Protein AF-A0A8S1CPQ6-F1 (afdb_monomer)

Foldseek 3Di:
DAAKFKAKAFPPPRHSQKDWPDFDFAPCCAVPWPNTWIFHPDPVVVGDITTMHMFIAGPPDDAPDSPRTDDDPRQKDQPPLQFAALAPRHRDRIWGFWPAPQRFIHRLVVVQVVLLLCLVVVNFDADPQQFTWDADLQPGPPGTDSDCCSNVSYDPVSVVSSVLSSVLVVLVVLVWDFQPDPPWRDTDNDDPPDQWDAPVVTDRFIAGSPQSHGDDDDDDDDDPPDPDPPDDRPDHGDPVSRNRRGSPVSVVVPPDQQWAAQLPPGNTDGDDGFAQFDQDPPPPDRFTAGNVPSGGDDSSCNTRPRTD

Nearest PDB structures (foldseek):
  5caw-assembly2_C  TM=9.291E-01  e=2.435E-43  Pediculus humanus corporis
  5caw-assembly1_A  TM=9.514E-01  e=2.385E-41  Pediculus humanus corporis
  4i1f-assembly1_A  TM=8.061E-01  e=5.819E-38  Homo sapiens
  8ikm-assembly1_A  TM=9.068E-01  e=5.461E-29  Homo sapiens
  6djx-assembly1_A  TM=8.737E-01  e=9.905E-29  Bactrocera dorsalis

Structure (mmCIF, N/CA/C/O backbone):
data_AF-A0A8S1CPQ6-F1
#
_entry.id   AF-A0A8S1CPQ6-F1
#
loop_
_atom_site.group_PDB
_atom_site.id
_atom_site.type_symbol
_atom_site.label_atom_id
_atom_site.label_alt_id
_atom_site.label_comp_id
_atom_site.label_asym_id
_atom_site.label_entity_id
_atom_site.label_seq_id
_atom_site.pdbx_PDB_ins_code
_atom_site.Cartn_x
_atom_site.Cartn_y
_atom_site.Cartn_z
_atom_site.occupancy
_atom_site.B_iso_or_equiv
_atom_site.auth_seq_id
_atom_site.auth_comp_id
_atom_site.auth_asym_id
_atom_site.auth_atom_id
_atom_site.pdbx_PDB_model_num
ATOM 1 N N . MET A 1 1 ? 10.766 3.834 6.855 1.00 87.62 1 MET A N 1
ATOM 2 C CA . MET A 1 1 ? 10.798 3.326 5.464 1.00 87.62 1 MET A CA 1
ATOM 3 C C . MET A 1 1 ? 12.217 3.431 4.933 1.00 87.62 1 MET A C 1
ATOM 5 O O . MET A 1 1 ? 12.8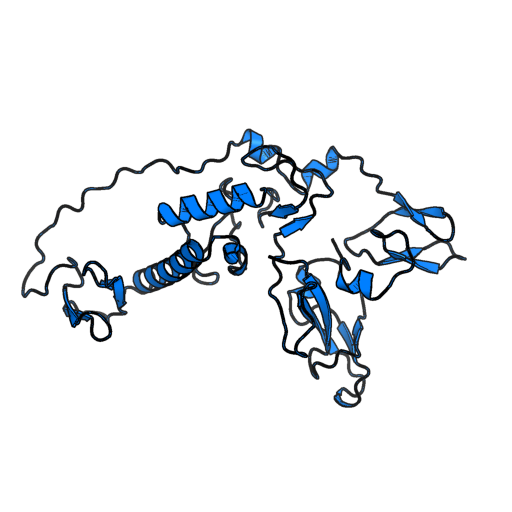13 4.486 5.110 1.00 87.62 1 MET A O 1
ATOM 9 N N . LYS A 1 2 ? 12.743 2.375 4.308 1.00 91.25 2 LYS A N 1
ATOM 10 C CA . LYS A 1 2 ? 14.074 2.332 3.677 1.00 91.25 2 LYS A CA 1
ATOM 11 C C . LYS A 1 2 ? 13.968 1.739 2.271 1.00 91.25 2 LYS A C 1
ATOM 13 O O . LYS A 1 2 ? 12.932 1.167 1.938 1.00 91.25 2 LYS A O 1
ATOM 18 N N . ALA A 1 3 ? 15.014 1.882 1.458 1.00 91.06 3 ALA A N 1
ATOM 19 C CA . ALA A 1 3 ? 15.064 1.231 0.153 1.00 91.06 3 ALA A CA 1
ATOM 20 C C . ALA A 1 3 ? 15.074 -0.297 0.322 1.00 91.06 3 ALA A C 1
ATOM 22 O O . ALA A 1 3 ? 15.738 -0.829 1.214 1.00 91.06 3 ALA A O 1
ATOM 23 N N . GLY A 1 4 ? 14.319 -0.991 -0.529 1.00 91.56 4 GLY A N 1
ATOM 24 C CA . GLY A 1 4 ? 14.229 -2.446 -0.537 1.00 91.56 4 GLY A CA 1
ATOM 25 C C . GLY A 1 4 ? 15.101 -3.063 -1.625 1.00 91.56 4 GLY A C 1
ATOM 26 O O . GLY A 1 4 ? 15.291 -2.475 -2.687 1.00 91.56 4 GLY A O 1
ATOM 27 N N . LYS A 1 5 ? 15.604 -4.270 -1.373 1.00 91.81 5 LYS A N 1
ATOM 28 C CA . LYS A 1 5 ? 16.229 -5.136 -2.369 1.00 91.81 5 LYS A CA 1
ATOM 29 C C . LYS A 1 5 ? 15.343 -6.355 -2.606 1.00 91.81 5 LYS A C 1
ATOM 31 O O . LYS A 1 5 ? 15.159 -7.158 -1.694 1.00 91.81 5 LYS A O 1
ATOM 36 N N . LEU A 1 6 ? 14.837 -6.501 -3.826 1.00 94.12 6 LEU A N 1
ATOM 37 C CA . LEU A 1 6 ? 14.096 -7.675 -4.274 1.00 94.12 6 LEU A CA 1
ATOM 38 C C . LEU A 1 6 ? 15.031 -8.886 -4.365 1.00 94.12 6 LEU A C 1
ATOM 40 O O . LEU A 1 6 ? 16.178 -8.800 -4.822 1.00 94.12 6 LEU A O 1
ATOM 44 N N . ARG A 1 7 ? 14.547 -10.026 -3.891 1.00 93.12 7 ARG A N 1
ATOM 45 C CA . ARG A 1 7 ? 15.226 -11.316 -3.920 1.00 93.12 7 ARG A CA 1
ATOM 46 C C . ARG A 1 7 ? 14.251 -12.389 -4.372 1.00 93.12 7 ARG A C 1
ATOM 48 O O . ARG A 1 7 ? 13.040 -12.228 -4.253 1.00 93.12 7 ARG A O 1
ATOM 55 N N . VAL A 1 8 ? 14.802 -13.478 -4.887 1.00 93.50 8 VAL A N 1
ATOM 56 C CA . VAL A 1 8 ? 14.050 -14.644 -5.340 1.00 93.50 8 VAL A CA 1
ATOM 57 C C . VAL A 1 8 ? 14.697 -15.902 -4.780 1.00 93.50 8 VAL A C 1
ATOM 59 O O . VAL A 1 8 ? 15.922 -15.984 -4.676 1.00 93.50 8 VAL A O 1
ATOM 62 N N . ARG A 1 9 ? 13.868 -16.866 -4.390 1.00 92.25 9 ARG A N 1
ATOM 63 C CA . ARG A 1 9 ? 14.280 -18.187 -3.915 1.00 92.25 9 ARG A CA 1
ATOM 64 C C . ARG A 1 9 ? 13.304 -19.259 -4.382 1.00 92.25 9 ARG A C 1
ATOM 66 O O . ARG A 1 9 ? 12.212 -18.957 -4.860 1.00 92.25 9 ARG A O 1
ATOM 73 N N . CYS A 1 10 ? 13.681 -20.521 -4.228 1.00 91.25 10 CYS A N 1
ATOM 74 C CA . CYS A 1 10 ? 12.808 -21.644 -4.555 1.00 91.25 10 CYS A CA 1
ATOM 75 C C . CYS A 1 10 ? 11.607 -21.662 -3.606 1.00 91.25 10 CYS A C 1
ATOM 77 O O . CYS A 1 10 ? 11.792 -21.642 -2.390 1.00 91.25 10 CYS A O 1
ATOM 79 N N . GLY A 1 11 ? 10.384 -21.762 -4.132 1.00 89.00 11 GLY A N 1
ATOM 80 C CA . GLY A 1 11 ? 9.180 -21.867 -3.307 1.00 89.00 11 GLY A CA 1
ATOM 81 C C . GLY A 1 11 ? 9.188 -23.088 -2.380 1.00 89.00 11 GLY A C 1
ATOM 82 O O . GLY A 1 11 ? 8.652 -23.011 -1.275 1.00 89.00 11 GLY A O 1
ATOM 83 N N . HIS A 1 12 ? 9.869 -24.169 -2.785 1.00 88.56 12 HIS A N 1
ATOM 84 C CA . HIS A 1 12 ? 9.942 -25.433 -2.051 1.00 88.56 12 HIS A CA 1
ATOM 85 C C . HIS A 1 12 ? 11.120 -25.505 -1.064 1.00 88.56 12 HIS A C 1
ATOM 87 O O . HIS A 1 12 ? 10.901 -25.523 0.142 1.00 88.56 12 HIS A O 1
ATOM 93 N N . CYS A 1 13 ? 12.370 -25.520 -1.549 1.00 89.12 13 CYS A N 1
ATOM 94 C CA . CYS A 1 13 ? 13.556 -25.702 -0.694 1.00 89.12 13 CYS A CA 1
ATOM 95 C C . CYS A 1 13 ? 14.147 -24.400 -0.137 1.00 89.12 13 CYS A C 1
ATOM 97 O O . CYS A 1 13 ? 15.163 -24.441 0.548 1.00 89.12 13 CYS A O 1
ATOM 99 N N . LYS A 1 14 ? 13.572 -23.241 -0.486 1.00 89.94 14 LYS A N 1
ATOM 100 C CA . LYS A 1 14 ? 14.027 -21.897 -0.080 1.00 89.94 14 LYS A CA 1
ATOM 101 C C . LYS A 1 14 ? 15.454 -21.508 -0.497 1.00 89.94 14 LYS A C 1
ATOM 103 O O . LYS A 1 14 ? 15.873 -20.393 -0.213 1.00 89.94 14 LYS A O 1
ATOM 108 N N . SER A 1 15 ? 16.155 -22.342 -1.268 1.00 88.62 15 SER A N 1
ATOM 109 C CA . SER A 1 15 ? 17.466 -22.008 -1.839 1.00 88.62 15 SER A CA 1
ATOM 110 C C . SER A 1 15 ? 17.393 -20.805 -2.786 1.00 88.62 15 SER A C 1
ATOM 112 O O . SER A 1 15 ? 16.483 -20.714 -3.614 1.00 88.62 15 SER A O 1
ATOM 114 N N . GLY A 1 16 ? 18.386 -19.914 -2.711 1.00 87.50 16 GLY A N 1
ATOM 115 C CA . GLY A 1 16 ? 18.561 -18.789 -3.639 1.00 87.50 16 GLY A CA 1
ATOM 116 C C . GLY A 1 16 ? 19.147 -19.163 -5.009 1.00 87.50 16 GLY A C 1
ATOM 117 O O . GLY A 1 16 ? 19.254 -18.299 -5.876 1.00 87.50 16 GLY A O 1
ATOM 118 N N . ALA A 1 17 ? 19.531 -20.426 -5.229 1.00 88.56 17 ALA A N 1
ATOM 119 C CA . ALA A 1 17 ? 20.030 -20.919 -6.515 1.00 88.56 17 ALA A CA 1
ATOM 120 C C . ALA A 1 17 ? 18.857 -21.230 -7.465 1.00 88.56 17 ALA A C 1
ATOM 122 O O . ALA A 1 17 ? 18.526 -22.390 -7.728 1.00 88.56 17 ALA A O 1
ATOM 123 N N . VAL A 1 18 ? 18.169 -20.173 -7.903 1.00 90.00 18 VAL A N 1
ATOM 124 C CA . VAL A 1 18 ? 17.001 -20.247 -8.787 1.00 90.00 18 VAL A CA 1
ATOM 125 C C . VAL A 1 18 ? 17.154 -19.303 -9.968 1.00 90.00 18 VAL A C 1
ATOM 127 O O . VAL A 1 18 ? 17.515 -18.138 -9.803 1.00 90.00 18 VAL A O 1
ATOM 130 N N . THR A 1 19 ? 16.797 -19.807 -11.145 1.00 90.44 19 THR A N 1
ATOM 131 C CA . THR A 1 19 ? 16.649 -19.024 -12.371 1.00 90.44 19 THR A CA 1
ATOM 132 C C . THR A 1 19 ? 15.166 -18.909 -12.710 1.00 90.44 19 THR A C 1
ATOM 134 O O . THR A 1 19 ? 14.479 -19.920 -12.849 1.00 90.44 19 THR A O 1
ATOM 137 N N . VAL A 1 20 ? 14.659 -17.681 -12.819 1.00 92.38 20 VAL A N 1
ATOM 138 C CA . VAL A 1 20 ? 13.255 -17.420 -13.174 1.00 92.38 20 VAL A CA 1
ATOM 139 C C . VAL A 1 20 ? 13.006 -17.728 -14.654 1.00 92.38 20 VAL A C 1
ATOM 141 O O . VAL A 1 20 ? 13.858 -17.448 -15.495 1.00 92.38 20 VAL A O 1
ATOM 144 N N . ALA A 1 21 ? 11.842 -18.291 -14.985 1.00 91.38 21 ALA A N 1
ATOM 145 C CA . ALA A 1 21 ? 11.459 -18.566 -16.374 1.00 91.38 21 ALA A CA 1
ATOM 146 C C . ALA A 1 21 ? 11.128 -17.279 -17.151 1.00 91.38 21 ALA A C 1
ATOM 148 O O . ALA A 1 21 ? 11.340 -17.199 -18.360 1.00 91.38 21 ALA A O 1
ATOM 149 N N . ARG A 1 22 ? 10.626 -16.263 -16.441 1.00 92.56 22 ARG A N 1
ATOM 150 C CA . ARG A 1 22 ? 10.416 -14.900 -16.934 1.00 92.56 22 ARG A CA 1
ATOM 151 C C . ARG A 1 22 ? 10.739 -13.898 -15.834 1.00 92.56 22 ARG A C 1
ATOM 153 O O . ARG A 1 22 ? 10.524 -14.184 -14.656 1.00 92.56 22 ARG A O 1
ATOM 160 N N . ASP A 1 23 ? 11.210 -12.723 -16.223 1.00 92.94 23 ASP A N 1
ATOM 161 C CA . ASP A 1 23 ? 11.392 -11.621 -15.286 1.00 92.94 23 ASP A CA 1
ATOM 162 C C . ASP A 1 23 ? 10.030 -11.107 -14.772 1.00 92.94 23 ASP A C 1
ATOM 164 O O . ASP A 1 23 ? 9.051 -11.102 -15.529 1.00 92.94 23 ASP A O 1
ATOM 168 N N . PRO A 1 24 ? 9.934 -10.673 -13.500 1.00 93.88 24 PRO A N 1
ATOM 169 C CA . PRO A 1 24 ? 8.741 -10.011 -12.990 1.00 93.88 24 PRO A CA 1
ATOM 170 C C . PRO A 1 24 ? 8.533 -8.663 -13.688 1.00 93.88 24 PRO A C 1
ATOM 172 O O . PRO A 1 24 ? 9.485 -7.910 -13.911 1.00 93.88 24 PRO A O 1
ATOM 175 N N . CYS A 1 25 ? 7.275 -8.345 -13.993 1.00 92.12 25 CYS A N 1
ATOM 176 C CA . CYS A 1 25 ? 6.893 -7.107 -14.680 1.00 92.12 25 CYS A CA 1
ATOM 177 C C . CYS A 1 25 ? 6.018 -6.184 -13.823 1.00 92.12 25 CYS A C 1
ATOM 179 O O . CYS A 1 25 ? 5.829 -5.022 -14.180 1.00 92.12 25 CYS A O 1
ATOM 181 N N . CYS A 1 26 ? 5.459 -6.676 -12.718 1.00 91.12 26 CYS A N 1
ATOM 182 C CA . CYS A 1 26 ? 4.571 -5.912 -11.848 1.00 91.12 26 CYS A CA 1
ATOM 183 C C . CYS A 1 26 ? 4.600 -6.432 -10.405 1.00 91.12 26 CYS A C 1
ATOM 185 O O . CYS A 1 26 ? 5.169 -7.483 -10.113 1.00 91.12 26 CYS A O 1
ATOM 187 N N . TRP A 1 27 ? 3.945 -5.701 -9.499 1.00 92.50 27 TRP A N 1
ATOM 188 C CA . TRP A 1 27 ? 3.831 -6.097 -8.094 1.00 92.50 27 TRP A CA 1
ATOM 189 C C . TRP A 1 27 ? 3.121 -7.435 -7.907 1.00 92.50 27 TRP A C 1
ATOM 191 O O . TRP A 1 27 ? 3.529 -8.224 -7.063 1.00 92.50 27 TRP A O 1
ATOM 201 N N . GLU A 1 28 ? 2.109 -7.739 -8.715 1.00 92.50 28 GLU A N 1
ATOM 202 C CA . GLU A 1 28 ? 1.388 -9.000 -8.574 1.00 92.50 28 GLU A CA 1
ATOM 203 C C . GLU A 1 28 ? 2.287 -10.216 -8.830 1.00 92.50 28 GLU A C 1
ATOM 205 O O . GLU A 1 28 ? 2.134 -11.216 -8.135 1.00 92.50 28 GLU A O 1
ATOM 210 N N . ASP A 1 29 ? 3.250 -10.121 -9.759 1.00 93.69 29 ASP A N 1
ATOM 211 C CA . ASP A 1 29 ? 4.221 -11.191 -10.043 1.00 93.69 29 ASP A CA 1
ATOM 212 C C . ASP A 1 29 ? 5.101 -11.539 -8.835 1.00 93.69 29 ASP A C 1
ATOM 214 O O . ASP A 1 29 ? 5.591 -12.663 -8.748 1.00 93.69 29 ASP A O 1
ATOM 218 N N . VAL A 1 30 ? 5.313 -10.587 -7.919 1.00 94.50 30 VAL A N 1
ATOM 219 C CA . VAL A 1 30 ? 6.186 -10.767 -6.748 1.00 94.50 30 VAL A CA 1
ATOM 220 C C . VAL A 1 30 ? 5.427 -10.930 -5.434 1.00 94.50 30 VAL A C 1
ATOM 222 O O . VAL A 1 30 ? 5.977 -11.493 -4.493 1.00 94.50 30 VAL A O 1
ATOM 225 N N . LEU A 1 31 ? 4.187 -10.443 -5.350 1.00 92.75 31 LEU A N 1
ATOM 226 C CA . LEU A 1 31 ? 3.353 -10.548 -4.149 1.00 92.75 31 LEU A CA 1
ATOM 227 C C . LEU A 1 31 ? 2.463 -11.795 -4.164 1.00 92.75 31 LEU A C 1
ATOM 229 O O . LEU A 1 31 ? 2.188 -12.353 -3.105 1.00 92.75 31 LEU A O 1
ATOM 233 N N . THR A 1 32 ? 2.023 -12.247 -5.343 1.00 91.94 32 THR A N 1
ATOM 234 C CA . THR A 1 32 ? 1.152 -13.425 -5.455 1.00 91.94 32 THR A CA 1
ATOM 235 C C . THR A 1 32 ? 2.003 -14.695 -5.415 1.00 91.94 32 THR A C 1
ATOM 237 O O . THR A 1 32 ? 2.891 -14.846 -6.262 1.00 91.94 32 THR A O 1
ATOM 240 N N . PRO A 1 33 ? 1.743 -15.631 -4.485 1.00 90.38 33 PRO A N 1
ATOM 241 C CA . PRO A 1 33 ? 2.386 -16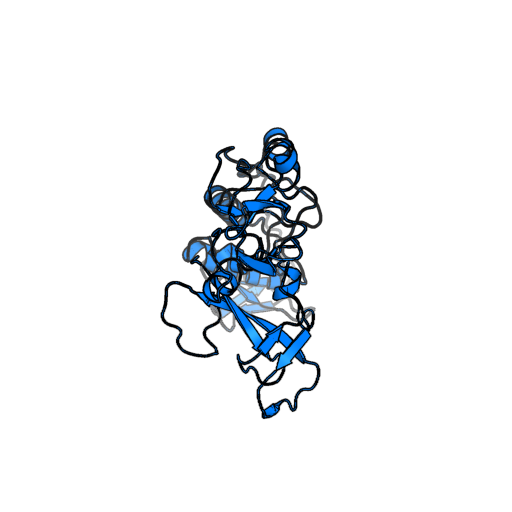.939 -4.504 1.00 90.38 33 PRO A CA 1
ATOM 242 C C . PRO A 1 33 ? 2.141 -17.664 -5.832 1.00 90.38 33 PRO A C 1
ATOM 244 O O . PRO A 1 33 ? 1.115 -17.467 -6.479 1.00 90.38 33 PRO A O 1
ATOM 247 N N . ASP A 1 34 ? 3.086 -18.511 -6.232 1.00 90.69 34 ASP A N 1
ATOM 248 C CA . ASP A 1 34 ? 2.933 -19.440 -7.358 1.00 90.69 34 ASP A CA 1
ATOM 249 C C . ASP A 1 34 ? 2.626 -18.806 -8.731 1.00 90.69 34 ASP A C 1
ATOM 251 O O . ASP A 1 34 ? 2.059 -19.438 -9.619 1.00 90.69 34 ASP A O 1
ATOM 255 N N . ARG A 1 35 ? 3.043 -17.550 -8.943 1.00 92.88 35 ARG A N 1
ATOM 256 C CA . ARG A 1 35 ? 2.785 -16.806 -10.190 1.00 92.88 35 ARG A CA 1
ATOM 257 C C . ARG A 1 35 ? 3.927 -16.816 -11.208 1.00 92.88 35 ARG A C 1
ATOM 259 O O . ARG A 1 35 ? 3.702 -16.626 -12.407 1.00 92.88 35 ARG A O 1
ATOM 266 N N . VAL A 1 36 ? 5.162 -16.997 -10.747 1.00 93.00 36 VAL A N 1
ATOM 267 C CA . VAL A 1 36 ? 6.354 -17.036 -11.604 1.00 93.00 36 VAL A CA 1
ATOM 268 C C . VAL A 1 36 ? 7.040 -18.374 -11.416 1.00 93.00 36 VAL A C 1
ATOM 270 O O . VAL A 1 36 ? 7.472 -18.716 -10.319 1.00 93.00 36 VAL A O 1
ATOM 273 N N . GLU A 1 37 ? 7.152 -19.131 -12.497 1.00 93.44 37 GLU A N 1
ATOM 274 C CA . GLU A 1 37 ? 7.893 -20.386 -12.515 1.00 93.44 37 GLU A CA 1
ATOM 275 C C . GLU A 1 37 ? 9.402 -20.140 -12.617 1.00 93.44 37 GLU A C 1
ATOM 277 O O . GLU A 1 37 ? 9.872 -19.081 -13.045 1.00 93.44 37 GLU A O 1
ATOM 282 N N . GLY A 1 38 ? 10.180 -21.142 -12.234 1.00 90.50 38 GLY A N 1
ATOM 283 C CA . GLY A 1 38 ? 11.622 -21.139 -12.386 1.00 90.50 38 GLY A CA 1
ATOM 284 C C . GLY A 1 38 ? 12.233 -22.524 -12.251 1.00 90.50 38 GLY A C 1
ATOM 285 O O . GLY A 1 38 ? 11.572 -23.524 -11.957 1.00 90.50 38 GLY A O 1
ATOM 286 N N . HIS A 1 39 ? 13.538 -22.560 -12.473 1.00 90.62 39 HIS A N 1
ATOM 287 C CA . HIS A 1 39 ? 14.369 -23.737 -12.313 1.00 90.62 39 HIS A CA 1
ATOM 288 C C . HIS A 1 39 ? 15.237 -23.583 -11.065 1.00 90.62 39 HIS A C 1
ATOM 290 O O . HIS A 1 39 ? 15.948 -22.588 -10.919 1.00 90.62 39 HIS A O 1
ATOM 296 N N . CYS A 1 40 ? 15.177 -24.563 -10.163 1.00 90.31 40 CYS A N 1
ATOM 297 C CA . CYS A 1 40 ? 16.021 -24.604 -8.974 1.00 90.31 40 CYS A CA 1
ATOM 298 C C . CYS A 1 40 ? 17.207 -25.542 -9.200 1.00 90.31 40 CYS A C 1
ATOM 300 O O . CYS A 1 40 ? 17.017 -26.724 -9.478 1.00 90.31 40 CYS A O 1
ATOM 302 N N . GLU A 1 41 ? 18.415 -25.018 -9.010 1.00 88.50 41 GLU A N 1
ATOM 303 C CA . GLU A 1 41 ? 19.675 -25.750 -9.190 1.00 88.50 41 GLU A CA 1
ATOM 304 C C . GLU A 1 41 ? 20.060 -26.578 -7.949 1.00 88.50 41 GLU A C 1
ATOM 306 O O . GLU A 1 41 ? 21.034 -27.328 -7.963 1.00 88.50 41 GLU A O 1
ATOM 311 N N . SER A 1 42 ? 19.299 -26.463 -6.855 1.00 86.19 42 SER A N 1
ATOM 312 C CA . SER A 1 42 ? 19.532 -27.248 -5.642 1.00 86.19 42 SER A CA 1
ATOM 313 C C . SER A 1 42 ? 19.223 -28.728 -5.870 1.00 86.19 42 SER A C 1
ATOM 315 O O . SER A 1 42 ? 18.144 -29.098 -6.344 1.00 86.19 42 SER A O 1
ATOM 317 N N . THR A 1 43 ? 20.131 -29.590 -5.412 1.00 84.62 43 THR A N 1
ATOM 318 C CA . THR A 1 43 ? 19.983 -31.055 -5.432 1.00 84.62 43 THR A CA 1
ATOM 319 C C . THR A 1 43 ? 18.762 -31.545 -4.654 1.00 84.62 43 THR A C 1
ATOM 321 O O . THR A 1 43 ? 18.255 -32.625 -4.922 1.00 84.62 43 THR A O 1
ATOM 324 N N . GLN A 1 44 ? 18.230 -30.737 -3.733 1.00 82.44 44 GLN A N 1
ATOM 325 C CA . GLN A 1 44 ? 17.013 -31.058 -2.983 1.00 82.44 44 GLN A CA 1
ATOM 326 C C . GLN A 1 44 ? 15.741 -31.026 -3.848 1.00 82.44 44 GLN A C 1
ATOM 328 O O . GLN A 1 44 ? 14.702 -31.522 -3.428 1.00 82.44 44 GLN A O 1
ATOM 333 N N . CYS A 1 45 ? 15.785 -30.410 -5.034 1.00 80.69 45 CYS A N 1
ATOM 334 C CA . CYS A 1 45 ? 14.607 -30.196 -5.879 1.00 80.69 45 CYS A CA 1
ATOM 335 C C . CYS A 1 45 ? 14.581 -31.027 -7.169 1.00 80.69 45 CYS A C 1
ATOM 337 O O . CYS A 1 45 ? 13.556 -30.999 -7.852 1.00 80.69 45 CYS A O 1
ATOM 339 N N . ASN A 1 46 ? 15.657 -31.759 -7.496 1.00 71.75 46 ASN A N 1
ATOM 340 C CA . ASN A 1 46 ? 15.778 -32.642 -8.671 1.00 71.75 46 ASN A CA 1
ATOM 341 C C . ASN A 1 46 ? 15.207 -32.058 -9.986 1.00 71.75 46 ASN A C 1
ATOM 343 O O . ASN A 1 46 ? 14.618 -32.778 -10.788 1.00 71.75 46 ASN A O 1
ATOM 347 N N . GLY A 1 47 ? 15.360 -30.748 -10.209 1.00 63.06 47 GLY A N 1
ATOM 348 C CA . GLY A 1 47 ? 15.013 -30.087 -11.473 1.00 63.06 47 GLY A CA 1
ATOM 349 C C . GLY A 1 47 ? 13.524 -30.045 -11.848 1.00 63.06 47 GLY A C 1
ATOM 350 O O . GLY A 1 47 ? 13.211 -29.709 -12.988 1.00 63.06 47 GLY A O 1
ATOM 351 N N . GLN A 1 48 ? 12.598 -30.368 -10.939 1.00 69.31 48 GLN A N 1
ATOM 352 C CA . GLN A 1 48 ? 11.158 -30.268 -11.218 1.00 69.31 48 GLN A CA 1
ATOM 353 C C . GLN A 1 48 ? 10.745 -28.792 -11.409 1.00 69.31 48 GLN A C 1
ATOM 355 O O . GLN A 1 48 ? 11.340 -27.909 -10.794 1.00 69.31 48 GLN A O 1
ATOM 360 N N . LEU A 1 49 ? 9.726 -28.515 -12.237 1.00 66.44 49 LEU A N 1
ATOM 361 C CA . LEU A 1 49 ? 9.128 -27.175 -12.357 1.00 66.44 49 LEU A CA 1
ATOM 362 C C . LEU A 1 49 ? 8.685 -26.692 -10.971 1.00 66.44 49 LEU A C 1
ATOM 364 O O . LEU A 1 49 ? 7.888 -27.362 -10.302 1.00 66.44 49 LEU A O 1
ATOM 368 N N . ARG A 1 50 ? 9.246 -25.567 -10.517 1.00 80.00 50 ARG A N 1
ATOM 369 C CA . ARG A 1 50 ? 8.940 -24.963 -9.217 1.00 80.00 50 ARG A CA 1
ATOM 370 C C . ARG A 1 50 ? 8.551 -23.515 -9.398 1.00 80.00 50 ARG A C 1
ATOM 372 O O . ARG A 1 50 ? 9.118 -22.799 -10.217 1.00 80.00 50 ARG A O 1
ATOM 379 N N . PHE A 1 51 ? 7.636 -23.075 -8.555 1.00 90.19 51 PHE A N 1
ATOM 380 C CA . PHE A 1 51 ? 7.361 -21.665 -8.416 1.00 90.19 51 PHE A CA 1
ATOM 381 C C . PHE A 1 51 ? 8.473 -20.966 -7.635 1.00 90.19 51 PHE A C 1
ATOM 383 O O . PHE A 1 51 ? 9.045 -21.500 -6.675 1.00 90.19 51 PHE A O 1
ATOM 390 N N . CYS A 1 52 ? 8.784 -19.760 -8.083 1.00 92.25 52 CYS A N 1
ATOM 391 C CA . CYS A 1 52 ? 9.683 -18.831 -7.436 1.00 92.25 52 CYS A CA 1
ATOM 392 C C . CYS A 1 52 ? 8.935 -18.101 -6.323 1.00 92.25 52 CYS A C 1
ATOM 394 O O . CYS A 1 52 ? 7.815 -17.635 -6.513 1.00 92.25 52 CYS A O 1
ATOM 396 N N . GLN A 1 53 ? 9.582 -17.958 -5.171 1.00 93.50 53 GLN A N 1
ATOM 397 C CA . GLN A 1 53 ? 9.117 -17.082 -4.108 1.00 93.50 53 GLN A CA 1
ATOM 398 C C . GLN A 1 53 ? 9.973 -15.821 -4.099 1.00 93.50 53 GLN A C 1
ATOM 400 O O . GLN A 1 53 ? 11.193 -15.893 -3.920 1.00 93.50 53 GLN A O 1
ATOM 405 N N . PHE A 1 54 ? 9.325 -14.673 -4.252 1.00 94.62 54 PHE A N 1
ATOM 406 C CA . PHE A 1 54 ? 9.966 -13.380 -4.080 1.00 94.62 54 PHE A CA 1
ATOM 407 C C . PHE A 1 54 ? 9.842 -12.900 -2.640 1.00 94.62 54 PHE A C 1
ATOM 409 O O . PHE A 1 54 ? 8.893 -13.233 -1.933 1.00 94.62 54 PHE A O 1
ATOM 416 N N . TYR A 1 55 ? 10.829 -12.130 -2.205 1.00 93.75 55 TYR A N 1
ATOM 417 C CA . TYR A 1 55 ? 10.836 -11.480 -0.902 1.00 93.75 55 TYR A CA 1
ATOM 418 C C . TYR A 1 55 ? 11.731 -10.240 -0.957 1.00 93.75 55 TYR A C 1
ATOM 420 O O . TYR A 1 55 ? 12.545 -10.078 -1.873 1.00 93.75 55 TYR A O 1
ATOM 428 N N . PHE A 1 56 ? 11.583 -9.349 0.018 1.00 93.88 56 PHE A N 1
ATOM 429 C CA . PHE A 1 56 ? 12.337 -8.101 0.076 1.00 93.88 56 PHE A CA 1
ATOM 430 C C . PHE A 1 56 ? 13.256 -8.086 1.286 1.00 93.88 56 PHE A C 1
ATOM 432 O O . PHE A 1 56 ? 12.951 -8.667 2.321 1.00 93.88 56 PHE A O 1
ATOM 439 N N . ARG A 1 57 ? 14.386 -7.394 1.155 1.00 91.38 57 ARG A N 1
ATOM 440 C CA . ARG A 1 57 ? 15.280 -7.062 2.269 1.00 91.38 57 ARG A CA 1
ATOM 441 C C . ARG A 1 57 ? 15.519 -5.570 2.329 1.00 91.38 57 ARG A C 1
ATOM 443 O O . ARG A 1 57 ? 15.450 -4.895 1.304 1.00 91.38 57 ARG A O 1
ATOM 450 N N . CYS A 1 58 ? 15.863 -5.057 3.499 1.00 91.62 58 CYS A N 1
ATOM 451 C CA . CYS A 1 58 ? 16.357 -3.692 3.607 1.00 91.62 58 CYS A CA 1
ATOM 452 C C . CYS A 1 58 ? 17.698 -3.548 2.868 1.00 91.62 58 CYS A C 1
ATOM 454 O O . CYS A 1 58 ? 18.551 -4.435 2.919 1.00 91.62 58 CYS A O 1
ATOM 456 N N . ALA A 1 59 ? 17.893 -2.427 2.180 1.00 88.25 59 ALA A N 1
ATOM 457 C CA . ALA A 1 59 ? 19.155 -2.108 1.522 1.00 88.25 59 ALA A CA 1
ATOM 458 C C . ALA A 1 59 ? 20.209 -1.512 2.475 1.00 88.25 59 ALA A C 1
ATOM 460 O O . ALA A 1 59 ? 21.387 -1.517 2.120 1.00 88.25 59 ALA A O 1
ATOM 461 N N . ASP A 1 60 ? 19.791 -1.015 3.646 1.00 87.88 60 ASP A N 1
ATOM 462 C CA . ASP A 1 60 ? 20.615 -0.194 4.548 1.00 87.88 60 ASP A CA 1
ATOM 463 C C . ASP A 1 60 ? 21.329 -0.998 5.647 1.00 87.88 60 ASP A C 1
ATOM 465 O O . ASP A 1 60 ? 22.220 -0.460 6.304 1.00 87.88 60 ASP A O 1
ATOM 469 N N . HIS A 1 61 ? 20.965 -2.265 5.872 1.00 81.19 61 HIS A N 1
ATOM 470 C CA . HIS A 1 61 ? 21.615 -3.115 6.874 1.00 81.19 61 HIS A CA 1
ATOM 471 C C . HIS A 1 61 ? 22.217 -4.379 6.263 1.00 81.19 61 HIS A C 1
ATOM 473 O O . HIS A 1 61 ? 21.762 -4.888 5.238 1.00 81.19 61 HIS A O 1
ATOM 479 N N . ILE A 1 62 ? 23.281 -4.877 6.898 1.00 79.94 62 ILE A N 1
ATOM 480 C CA . ILE A 1 62 ? 23.893 -6.155 6.530 1.00 79.94 62 ILE A CA 1
ATOM 481 C C . ILE A 1 62 ? 22.910 -7.255 6.901 1.00 79.94 62 ILE A C 1
ATOM 483 O O . ILE A 1 62 ? 22.430 -7.303 8.032 1.00 79.94 62 ILE A O 1
ATOM 487 N N . SER A 1 63 ? 22.618 -8.125 5.938 1.00 77.81 63 SER A N 1
ATOM 488 C CA . SER A 1 63 ? 21.586 -9.128 6.129 1.00 77.81 63 SER A CA 1
ATOM 489 C C . SER A 1 63 ? 21.956 -10.114 7.234 1.00 77.81 63 SER A C 1
ATOM 491 O O . SER A 1 63 ? 23.058 -10.662 7.222 1.00 77.81 63 SER A O 1
ATOM 493 N N . GLN A 1 64 ? 21.031 -10.349 8.164 1.00 78.94 64 GLN A N 1
ATOM 494 C CA . GLN A 1 64 ? 21.251 -11.236 9.314 1.00 78.94 64 GLN A CA 1
ATOM 495 C C . GLN A 1 64 ? 20.980 -12.719 9.014 1.00 78.94 64 GLN A C 1
ATOM 497 O O . GLN A 1 64 ? 21.094 -13.559 9.901 1.00 78.94 64 GLN A O 1
ATOM 502 N N . GLY A 1 65 ? 20.642 -13.064 7.770 1.00 74.62 65 GLY A N 1
ATOM 503 C CA . GLY A 1 65 ? 20.381 -14.443 7.366 1.00 74.62 65 GLY A CA 1
ATOM 504 C C . GLY A 1 65 ? 19.306 -14.543 6.293 1.00 74.62 65 GLY A C 1
ATOM 505 O O . GLY A 1 65 ? 18.974 -13.564 5.622 1.00 74.62 65 GLY A O 1
ATOM 506 N N . GLU A 1 66 ? 18.772 -15.749 6.101 1.00 68.69 66 GLU A N 1
ATOM 507 C CA . GLU A 1 66 ? 17.727 -15.997 5.104 1.00 68.69 66 GLU A CA 1
ATOM 508 C C . GLU A 1 66 ? 16.339 -15.492 5.520 1.00 68.69 66 GLU A C 1
ATOM 510 O O . GLU A 1 66 ? 15.562 -15.133 4.636 1.00 68.69 66 GLU A O 1
ATOM 515 N N . GLU A 1 67 ? 16.096 -15.369 6.828 1.00 75.38 67 GLU A N 1
ATOM 516 C CA . GLU A 1 67 ? 14.833 -14.929 7.450 1.00 75.38 67 GLU A CA 1
ATOM 517 C C . GLU A 1 67 ? 14.706 -13.407 7.615 1.00 75.38 67 GLU A C 1
ATOM 519 O O . GLU A 1 67 ? 13.660 -12.903 8.013 1.00 75.38 67 GLU A O 1
ATOM 524 N N . ASP A 1 68 ? 15.768 -12.661 7.313 1.00 83.50 68 ASP A N 1
ATOM 525 C CA . ASP A 1 68 ? 15.781 -11.198 7.354 1.00 83.50 68 ASP A CA 1
ATOM 526 C C . ASP A 1 68 ? 14.991 -10.641 6.160 1.00 83.50 68 ASP A C 1
ATOM 528 O O . ASP A 1 68 ? 15.549 -10.307 5.109 1.00 83.50 68 ASP A O 1
ATOM 532 N N . GLU A 1 69 ? 13.668 -10.648 6.305 1.00 91.25 69 GLU A N 1
ATOM 533 C CA . GLU A 1 69 ? 12.683 -10.205 5.325 1.00 91.25 69 GLU A CA 1
ATOM 534 C C . GLU A 1 69 ? 12.059 -8.869 5.747 1.00 91.25 69 GLU A C 1
ATOM 536 O O . GLU A 1 69 ? 11.835 -8.586 6.923 1.00 91.25 69 GLU A O 1
ATOM 541 N N . ALA A 1 70 ? 11.769 -8.027 4.763 1.00 92.19 70 ALA A N 1
ATOM 542 C CA . ALA A 1 70 ? 11.101 -6.750 4.938 1.00 92.19 70 ALA A CA 1
ATOM 543 C C . ALA A 1 70 ? 9.776 -6.748 4.175 1.00 92.19 70 ALA A C 1
ATOM 545 O O . ALA A 1 70 ? 9.676 -7.293 3.075 1.00 92.19 70 ALA A O 1
ATOM 546 N N . VAL A 1 71 ? 8.771 -6.078 4.735 1.00 93.75 71 VAL A N 1
ATOM 547 C CA . VAL A 1 71 ? 7.480 -5.891 4.066 1.00 93.75 71 VAL A CA 1
ATOM 548 C C . VAL A 1 71 ? 7.623 -4.864 2.945 1.00 93.75 71 VAL A C 1
ATOM 550 O O . VAL A 1 71 ? 8.201 -3.789 3.132 1.00 93.75 71 VAL A O 1
ATOM 553 N N . ALA A 1 72 ? 7.091 -5.191 1.769 1.00 94.06 72 ALA A N 1
ATOM 554 C CA . ALA A 1 72 ? 7.090 -4.292 0.627 1.00 94.06 72 ALA A CA 1
ATOM 555 C C . ALA A 1 72 ? 5.929 -3.297 0.702 1.00 94.06 72 ALA A C 1
ATOM 557 O O . ALA A 1 72 ? 4.763 -3.677 0.732 1.00 94.06 72 ALA A O 1
ATOM 558 N N . LEU A 1 73 ? 6.251 -2.006 0.651 1.00 95.44 73 LEU A N 1
ATOM 559 C CA . LEU A 1 73 ? 5.255 -0.937 0.586 1.00 95.44 73 LEU A CA 1
ATOM 560 C C . LEU A 1 73 ? 4.907 -0.640 -0.879 1.00 95.44 73 LEU A C 1
ATOM 562 O O . LEU A 1 73 ? 5.362 0.348 -1.451 1.00 95.44 73 LEU A O 1
ATOM 566 N N . TYR A 1 74 ? 4.156 -1.545 -1.509 1.00 94.06 74 TYR A N 1
ATOM 567 C CA . TYR A 1 74 ? 3.945 -1.566 -2.962 1.00 94.06 74 TYR A CA 1
ATOM 568 C C . TYR A 1 74 ? 3.140 -0.385 -3.529 1.00 94.06 74 TYR A C 1
ATOM 570 O O . TYR A 1 74 ? 3.244 -0.089 -4.725 1.00 94.06 74 TYR A O 1
ATOM 578 N N . LEU A 1 75 ? 2.364 0.315 -2.692 1.00 96.25 75 LEU A N 1
ATOM 579 C CA . LEU A 1 75 ? 1.657 1.536 -3.093 1.00 96.25 75 LEU A CA 1
ATOM 580 C C . LEU A 1 75 ? 2.609 2.734 -3.214 1.00 96.25 75 LEU A C 1
ATOM 582 O O . LEU A 1 75 ? 2.263 3.737 -3.837 1.00 96.25 75 LEU A O 1
ATOM 586 N N . ILE A 1 76 ? 3.815 2.642 -2.645 1.00 96.00 76 ILE A N 1
ATOM 587 C CA . ILE A 1 76 ? 4.830 3.692 -2.710 1.00 96.00 76 ILE A CA 1
ATOM 588 C C . ILE A 1 76 ? 5.646 3.532 -3.993 1.00 96.00 76 ILE A C 1
ATOM 590 O O . ILE A 1 76 ? 6.265 2.497 -4.240 1.00 96.00 76 ILE A O 1
ATOM 594 N N . LYS A 1 77 ? 5.668 4.581 -4.817 1.00 92.50 77 LYS A N 1
ATOM 595 C CA . LYS A 1 77 ? 6.331 4.600 -6.125 1.00 92.50 77 LYS A CA 1
ATOM 596 C C . LYS A 1 77 ? 7.249 5.811 -6.268 1.00 92.50 77 LYS A C 1
ATOM 598 O O . LYS A 1 77 ? 7.012 6.876 -5.697 1.00 92.50 77 LYS A O 1
ATOM 603 N N . ASN A 1 78 ? 8.286 5.658 -7.090 1.00 90.19 78 ASN A N 1
ATOM 604 C CA . ASN A 1 78 ? 9.089 6.787 -7.556 1.00 90.19 78 ASN A CA 1
ATOM 605 C C . ASN A 1 78 ? 8.300 7.564 -8.609 1.00 90.19 78 ASN A C 1
ATOM 607 O O . ASN A 1 78 ? 7.911 7.001 -9.631 1.00 90.19 78 ASN A O 1
ATOM 611 N N . ASN A 1 79 ? 8.101 8.857 -8.390 1.00 91.31 79 ASN A N 1
ATOM 612 C CA . ASN A 1 79 ? 7.275 9.728 -9.215 1.00 91.31 79 ASN A CA 1
ATOM 613 C C . ASN A 1 79 ? 7.998 10.204 -10.483 1.00 91.31 79 ASN A C 1
ATOM 615 O O . ASN A 1 79 ? 8.172 11.393 -10.736 1.00 91.31 79 ASN A O 1
ATOM 619 N N . ILE A 1 80 ? 8.422 9.256 -11.316 1.00 83.94 80 ILE A N 1
ATOM 620 C CA . ILE A 1 80 ? 9.109 9.543 -12.583 1.00 83.94 80 ILE A CA 1
ATOM 621 C C . ILE A 1 80 ? 8.171 10.285 -13.553 1.00 83.94 80 ILE A C 1
ATOM 623 O O . ILE A 1 80 ? 8.635 10.934 -14.485 1.00 83.94 80 ILE A O 1
ATOM 627 N N . LYS A 1 81 ? 6.854 10.214 -13.342 1.00 84.25 81 LYS A N 1
ATOM 628 C CA . LYS A 1 81 ? 5.832 10.903 -14.138 1.00 84.25 81 LYS A CA 1
ATOM 629 C C . LYS A 1 81 ? 5.574 12.350 -13.693 1.00 84.25 81 LYS A C 1
ATOM 631 O O . LYS A 1 81 ? 4.808 13.023 -14.366 1.00 84.25 81 LYS A O 1
ATOM 636 N N . GLU A 1 82 ? 6.206 12.818 -12.610 1.00 90.19 82 GLU A N 1
ATOM 637 C CA . GLU A 1 82 ? 6.029 14.179 -12.070 1.00 90.19 82 GLU A CA 1
ATOM 638 C C . GLU A 1 82 ? 4.560 14.521 -11.755 1.00 90.19 82 GLU A C 1
ATOM 640 O O . GLU A 1 82 ? 4.114 15.653 -11.920 1.00 90.19 82 GLU A O 1
ATOM 645 N N . VAL A 1 83 ? 3.792 13.533 -11.282 1.00 92.56 83 VAL A N 1
ATOM 646 C CA . VAL A 1 83 ? 2.377 13.721 -10.933 1.00 92.56 83 VAL A CA 1
ATOM 647 C C . VAL A 1 83 ? 2.271 14.561 -9.655 1.00 92.56 83 VAL A C 1
ATOM 649 O O . VAL A 1 83 ? 2.935 14.221 -8.667 1.00 92.56 83 VAL A O 1
ATOM 652 N N . PRO A 1 84 ? 1.461 15.633 -9.632 1.00 95.25 84 PRO A N 1
ATOM 653 C CA . PRO A 1 84 ? 1.261 16.432 -8.430 1.00 95.25 84 PRO A CA 1
ATOM 654 C C . PRO A 1 84 ? 0.461 15.665 -7.370 1.00 95.25 84 PRO A C 1
ATOM 656 O O . PRO A 1 84 ? -0.342 14.782 -7.672 1.00 95.25 84 PRO A O 1
ATOM 659 N N . CYS A 1 85 ? 0.663 16.024 -6.105 1.00 97.19 85 CYS A N 1
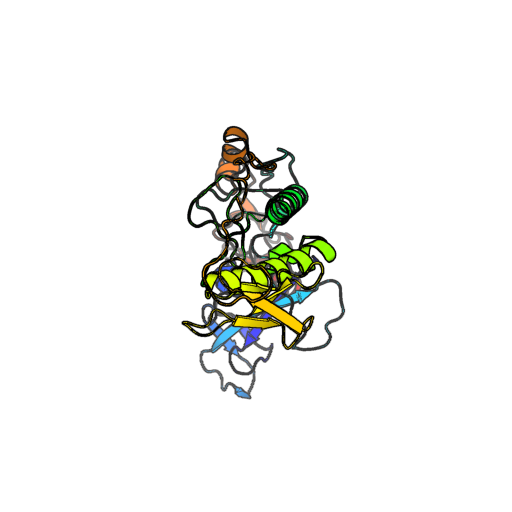ATOM 660 C CA . CYS A 1 85 ? -0.112 15.503 -4.983 1.00 97.19 85 CYS A CA 1
ATOM 661 C C . CYS A 1 85 ? -1.575 15.984 -5.033 1.00 97.19 85 CYS A C 1
ATOM 663 O O . CYS A 1 85 ? -1.827 17.184 -5.143 1.00 97.19 85 CYS A O 1
ATOM 665 N N . LEU A 1 86 ? -2.539 15.076 -4.829 1.00 96.69 86 L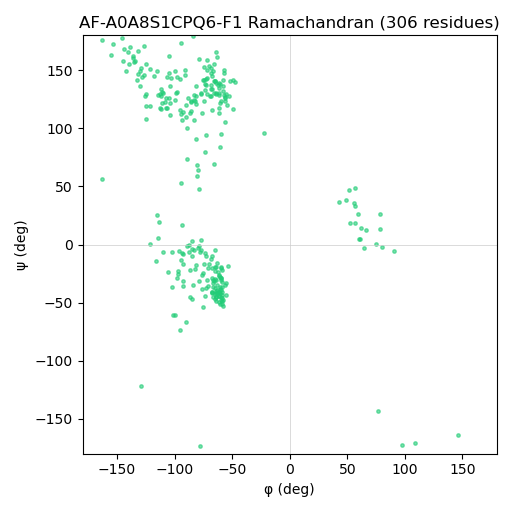EU A N 1
ATOM 666 C CA . LEU A 1 86 ? -3.979 15.386 -4.786 1.00 96.69 86 LEU A CA 1
ATOM 667 C C . LEU A 1 86 ? -4.369 16.399 -3.699 1.00 96.69 86 LEU A C 1
ATOM 669 O O . LEU A 1 86 ? -5.417 17.032 -3.794 1.00 96.69 86 LEU A O 1
ATOM 673 N N . ALA A 1 87 ? -3.546 16.547 -2.658 1.00 95.88 87 ALA A N 1
ATOM 674 C CA . ALA A 1 87 ? -3.826 17.423 -1.528 1.00 95.88 87 ALA A CA 1
ATOM 675 C C . ALA A 1 87 ? -3.089 18.761 -1.644 1.00 95.88 87 ALA A C 1
ATOM 677 O O . ALA A 1 87 ? -3.736 19.804 -1.720 1.00 95.88 87 ALA A O 1
ATOM 678 N N . CYS A 1 88 ? -1.751 18.752 -1.687 1.00 96.38 88 CYS A N 1
ATOM 679 C CA . CYS A 1 88 ? -0.945 19.978 -1.691 1.00 96.38 88 CYS A CA 1
ATOM 680 C C . CYS A 1 88 ? -0.554 20.487 -3.083 1.00 96.38 88 CYS A C 1
ATOM 682 O O . CYS A 1 88 ? -0.008 21.577 -3.175 1.00 96.38 88 CYS A O 1
ATOM 684 N N . THR A 1 89 ? -0.828 19.743 -4.159 1.00 95.56 89 THR A N 1
ATOM 685 C CA . THR A 1 89 ? -0.434 20.052 -5.553 1.00 95.56 89 THR A CA 1
ATOM 686 C C . THR A 1 89 ? 1.071 20.064 -5.849 1.00 95.56 89 THR A C 1
ATOM 688 O O . THR A 1 89 ? 1.456 20.172 -7.009 1.00 95.56 89 THR A O 1
ATOM 691 N N . ASP A 1 90 ? 1.927 19.853 -4.846 1.00 96.31 90 ASP A N 1
ATOM 692 C CA . ASP A 1 90 ? 3.374 19.759 -5.047 1.00 96.31 90 ASP A CA 1
ATOM 693 C C . ASP A 1 90 ? 3.781 18.451 -5.738 1.00 96.31 90 ASP A C 1
ATOM 695 O O . ASP A 1 90 ? 3.170 17.393 -5.542 1.00 96.31 90 ASP A O 1
ATOM 699 N N . VAL A 1 91 ? 4.880 18.504 -6.494 1.00 94.62 91 VAL A N 1
ATOM 700 C CA . VAL A 1 91 ? 5.509 17.330 -7.111 1.00 94.62 91 VAL A CA 1
ATOM 701 C C . VAL A 1 91 ? 6.615 16.809 -6.196 1.00 94.62 91 VAL A C 1
ATOM 703 O O . VAL A 1 91 ? 7.642 17.451 -5.995 1.00 94.62 91 VAL A O 1
ATOM 706 N N . SER A 1 92 ? 6.408 15.617 -5.638 1.00 95.62 92 SER A N 1
ATOM 707 C CA . SER A 1 92 ? 7.390 14.909 -4.804 1.00 95.62 92 SER A CA 1
ATOM 708 C C . SER A 1 92 ? 8.038 13.758 -5.569 1.00 95.62 92 SER A C 1
ATOM 710 O O . SER A 1 92 ? 7.367 13.108 -6.363 1.00 95.62 92 SER A O 1
ATOM 712 N N . ASN A 1 93 ? 9.307 13.444 -5.282 1.00 93.19 93 ASN A N 1
ATOM 713 C CA . ASN A 1 93 ? 10.033 12.335 -5.927 1.00 93.19 93 ASN A CA 1
ATOM 714 C C . ASN A 1 93 ? 9.487 10.948 -5.564 1.00 93.19 93 ASN A C 1
ATOM 716 O O . ASN A 1 93 ? 9.601 10.011 -6.352 1.00 93.19 93 ASN A O 1
ATOM 720 N N . THR A 1 94 ? 8.908 10.804 -4.375 1.00 94.44 94 THR A N 1
ATOM 721 C CA . THR A 1 94 ? 8.286 9.566 -3.904 1.00 94.44 94 THR A CA 1
ATOM 722 C C . THR A 1 94 ? 6.858 9.873 -3.497 1.00 94.44 94 THR A C 1
ATOM 724 O O . THR A 1 94 ? 6.605 10.817 -2.748 1.00 94.44 94 THR A O 1
ATOM 727 N N . VAL A 1 95 ? 5.931 9.076 -4.007 1.00 96.88 95 VAL A N 1
ATOM 728 C CA . VAL A 1 95 ? 4.493 9.267 -3.823 1.00 96.88 95 VAL A CA 1
ATOM 729 C C . VAL A 1 95 ? 3.833 7.944 -3.471 1.00 96.88 95 VAL A C 1
ATOM 731 O O . VAL A 1 95 ? 4.371 6.878 -3.769 1.00 96.88 95 VAL A O 1
ATOM 734 N N . LEU A 1 96 ? 2.666 8.019 -2.846 1.00 97.75 96 LEU A N 1
ATOM 735 C CA . LEU A 1 96 ? 1.763 6.891 -2.687 1.00 97.75 96 LEU A CA 1
ATOM 736 C C . LEU A 1 96 ? 0.683 6.978 -3.766 1.00 97.75 96 LEU A C 1
ATOM 738 O O . LEU A 1 96 ? 0.075 8.033 -3.954 1.00 97.75 96 LEU A O 1
ATOM 742 N N . VAL A 1 97 ? 0.456 5.871 -4.467 1.00 97.06 97 VAL A N 1
ATOM 743 C CA . VAL A 1 97 ? -0.615 5.724 -5.456 1.00 97.06 97 VAL A CA 1
ATOM 744 C C . VAL A 1 97 ? -1.677 4.814 -4.864 1.00 97.06 97 VAL A C 1
ATOM 746 O O . VAL A 1 97 ? -1.387 3.665 -4.545 1.00 97.06 97 VAL A O 1
ATOM 749 N N . PHE A 1 98 ? -2.889 5.332 -4.679 1.00 97.19 98 PHE A N 1
ATOM 750 C CA . PHE A 1 98 ? -3.993 4.557 -4.117 1.00 97.19 98 PHE A CA 1
ATOM 751 C C . PHE A 1 98 ? -4.455 3.462 -5.091 1.00 97.19 98 PHE A C 1
ATOM 753 O O . PHE A 1 98 ? -4.437 3.691 -6.304 1.00 97.19 98 PHE A O 1
ATOM 760 N N . PRO A 1 99 ? -4.929 2.307 -4.586 1.00 94.62 99 PRO A N 1
ATOM 761 C CA . PRO A 1 99 ? -5.430 1.208 -5.409 1.00 94.62 99 PRO A CA 1
ATOM 762 C C . PRO A 1 99 ? -6.864 1.479 -5.904 1.00 94.62 99 PRO A C 1
ATOM 764 O O . PRO A 1 99 ? -7.748 0.646 -5.768 1.00 94.62 99 PRO A O 1
ATOM 767 N N . CYS A 1 100 ? -7.128 2.675 -6.433 1.00 94.81 100 CYS A N 1
ATOM 768 C CA . CYS A 1 100 ? -8.405 3.031 -7.053 1.00 94.81 100 CYS A CA 1
ATOM 769 C C . CYS A 1 100 ? -8.285 3.062 -8.581 1.00 94.81 100 CYS A C 1
ATOM 771 O O . CYS A 1 100 ? -7.182 3.187 -9.111 1.00 94.81 100 CYS A O 1
ATOM 773 N N . SER A 1 101 ? -9.418 3.008 -9.288 1.00 92.50 101 SER A N 1
ATOM 774 C CA . SER A 1 101 ? -9.460 3.010 -10.763 1.00 92.50 101 SER A CA 1
ATOM 775 C C . SER A 1 101 ? -8.743 4.203 -11.399 1.00 92.50 101 SER A C 1
ATOM 777 O O . SER A 1 101 ? -8.158 4.073 -12.466 1.00 92.50 101 SER A O 1
ATOM 779 N N . GLU A 1 102 ? -8.770 5.358 -10.731 1.00 92.56 102 GLU A N 1
ATOM 780 C CA . GLU A 1 102 ? -8.146 6.593 -11.217 1.00 92.56 102 GLU A CA 1
ATOM 781 C C . GLU A 1 102 ? -6.651 6.689 -10.867 1.00 92.56 102 GLU A C 1
ATOM 783 O O . GLU A 1 102 ? -5.964 7.605 -11.324 1.00 92.56 102 GLU A O 1
ATOM 788 N N . GLY A 1 103 ? -6.140 5.786 -10.020 1.00 94.56 103 GLY A N 1
ATOM 789 C CA . GLY A 1 103 ? -4.753 5.800 -9.560 1.00 94.56 103 GLY A CA 1
ATOM 790 C C . GLY A 1 103 ? -4.368 7.122 -8.894 1.00 94.56 103 GLY A C 1
ATOM 791 O O . GLY A 1 103 ? -3.360 7.727 -9.264 1.00 94.56 103 GLY A O 1
ATOM 792 N N . HIS A 1 104 ? -5.187 7.610 -7.956 1.00 96.31 104 HIS A N 1
ATOM 793 C CA . HIS A 1 104 ? -4.950 8.897 -7.300 1.00 96.31 104 HIS A CA 1
ATOM 794 C C . HIS A 1 104 ? -3.614 8.922 -6.544 1.00 96.31 104 HIS A C 1
ATOM 796 O O . HIS A 1 104 ? -3.258 7.971 -5.845 1.00 96.31 104 HIS A O 1
ATOM 802 N N . VAL A 1 105 ? -2.895 10.040 -6.653 1.00 97.38 105 VAL A N 1
ATOM 803 C CA . VAL A 1 105 ? -1.525 10.204 -6.154 1.00 97.38 105 VAL A CA 1
ATOM 804 C C . VAL A 1 105 ? -1.472 11.185 -4.987 1.00 97.38 105 VAL A C 1
ATOM 806 O O . VAL A 1 105 ? -2.011 12.286 -5.061 1.00 97.38 105 VAL A O 1
ATOM 809 N N . THR A 1 106 ? -0.766 10.828 -3.916 1.00 98.06 106 THR A N 1
ATOM 810 C CA . THR A 1 106 ? -0.482 11.727 -2.788 1.00 98.06 106 THR A CA 1
ATOM 811 C C . THR A 1 106 ? 0.999 11.693 -2.416 1.00 98.06 106 THR A C 1
ATOM 813 O O . THR A 1 106 ? 1.660 10.659 -2.536 1.00 98.06 106 THR A O 1
ATOM 816 N N . CYS A 1 107 ? 1.554 12.818 -1.961 1.00 97.94 107 CYS A N 1
ATOM 817 C CA . CYS A 1 107 ? 2.886 12.813 -1.361 1.00 97.94 107 CYS A CA 1
ATOM 818 C C . CYS A 1 107 ? 2.843 12.137 0.021 1.00 97.94 107 CYS A C 1
ATOM 820 O O . CYS A 1 107 ? 1.790 12.034 0.658 1.00 97.94 107 CYS A O 1
ATOM 822 N N . LEU A 1 108 ? 3.996 11.671 0.507 1.00 97.88 108 LEU A N 1
ATOM 823 C CA . LEU A 1 108 ? 4.055 10.931 1.773 1.00 97.88 108 LEU A CA 1
ATOM 824 C C . LEU A 1 108 ? 3.643 11.782 2.983 1.00 97.88 108 LEU A C 1
ATOM 826 O O . LEU A 1 108 ? 3.074 11.253 3.934 1.00 97.88 108 LEU A O 1
ATOM 830 N N . ASP A 1 109 ? 3.880 13.092 2.947 1.00 97.44 109 ASP A N 1
ATOM 831 C CA . ASP A 1 109 ? 3.522 13.987 4.051 1.00 97.44 109 ASP A CA 1
ATOM 832 C C . ASP A 1 109 ? 2.012 14.223 4.121 1.00 97.44 109 ASP A C 1
ATOM 834 O O . ASP A 1 109 ? 1.413 14.092 5.190 1.00 97.44 109 ASP A O 1
ATOM 838 N N . CYS A 1 110 ? 1.362 14.458 2.978 1.00 98.00 110 CYS A N 1
ATOM 839 C CA . CYS A 1 110 ? -0.095 14.546 2.913 1.00 98.00 110 CYS A CA 1
ATOM 840 C C . CYS A 1 110 ? -0.772 13.210 3.239 1.00 98.00 110 CYS A C 1
ATOM 842 O O . CYS A 1 110 ? -1.856 13.222 3.822 1.00 98.00 110 CYS A O 1
ATOM 844 N N . PHE A 1 111 ? -0.149 12.071 2.915 1.00 98.12 111 PHE A N 1
ATOM 845 C CA . PHE A 1 111 ? -0.635 10.760 3.350 1.00 98.12 111 PHE A CA 1
ATOM 846 C C . PHE A 1 111 ? -0.592 10.605 4.875 1.00 98.12 111 PHE A C 1
ATOM 848 O O . PHE A 1 111 ? -1.577 10.171 5.467 1.00 98.12 111 PHE A O 1
ATOM 855 N N . ARG A 1 112 ? 0.504 11.011 5.533 1.00 97.50 112 ARG A N 1
ATOM 856 C CA . ARG A 1 112 ? 0.584 11.011 7.005 1.00 97.50 112 ARG A CA 1
ATOM 857 C C . ARG A 1 112 ? -0.503 11.883 7.615 1.00 97.50 112 ARG A C 1
ATOM 859 O O . ARG A 1 112 ? -1.239 11.405 8.464 1.00 97.50 112 ARG A O 1
ATOM 866 N N . GLN A 1 113 ? -0.663 13.114 7.128 1.00 96.94 113 GLN A N 1
ATOM 867 C CA . GLN A 1 113 ? -1.702 14.030 7.612 1.00 96.94 113 GLN A CA 1
ATOM 868 C C . GLN A 1 113 ? -3.116 13.461 7.437 1.00 96.94 113 GLN A C 1
ATOM 870 O O . GLN A 1 113 ? -3.934 13.579 8.349 1.00 96.94 113 GLN A O 1
ATOM 875 N N . TYR A 1 114 ? -3.391 12.817 6.299 1.00 97.50 114 TYR A N 1
ATOM 876 C CA . TYR A 1 114 ? -4.650 12.113 6.060 1.00 97.50 114 TYR A CA 1
ATOM 877 C C . TYR A 1 114 ? -4.884 11.025 7.113 1.00 97.50 114 TYR A C 1
ATOM 879 O O . TYR A 1 114 ? -5.913 11.036 7.788 1.00 97.50 114 TYR A O 1
ATOM 887 N N . CYS A 1 115 ? -3.909 10.138 7.313 1.00 97.56 115 CYS A N 1
ATOM 888 C CA . CYS A 1 115 ? -3.989 9.074 8.310 1.00 97.56 115 CYS A CA 1
ATOM 889 C C . CYS A 1 115 ? -4.160 9.632 9.734 1.00 97.56 115 CYS A C 1
ATOM 891 O O . CYS A 1 115 ? -5.069 9.210 10.442 1.00 97.56 115 CYS A O 1
ATOM 893 N N . SER A 1 116 ? -3.362 10.620 10.145 1.00 96.56 116 SER A N 1
ATOM 894 C CA . SER A 1 116 ? -3.440 11.251 11.471 1.00 96.56 116 SER A CA 1
ATOM 895 C C . SER A 1 116 ? -4.793 11.922 11.728 1.00 96.56 116 SER A C 1
ATOM 897 O O . SER A 1 116 ? -5.354 11.793 12.817 1.00 96.56 116 SER A O 1
ATOM 899 N N . SER A 1 117 ? -5.343 12.622 10.729 1.00 95.62 117 SER A N 1
ATOM 900 C CA . SER A 1 117 ? -6.676 13.236 10.797 1.00 95.62 117 SER A CA 1
ATOM 901 C C . SER A 1 117 ? -7.756 12.172 11.013 1.00 95.62 117 SER A C 1
ATOM 903 O O . SER A 1 117 ? -8.523 12.250 11.974 1.00 95.62 117 SER A O 1
ATOM 905 N N . ARG A 1 118 ? -7.760 11.115 10.191 1.00 95.06 118 ARG A N 1
ATOM 906 C CA . ARG A 1 118 ? -8.743 10.026 10.301 1.00 95.06 118 ARG A CA 1
ATOM 907 C C . ARG A 1 118 ? -8.600 9.221 11.582 1.00 95.06 118 ARG A C 1
ATOM 909 O O . ARG A 1 118 ? -9.608 8.777 12.125 1.00 95.06 118 ARG A O 1
ATOM 916 N N . LEU A 1 119 ? -7.380 9.058 12.086 1.00 94.69 119 LEU A N 1
ATOM 917 C CA . LEU A 1 119 ? -7.129 8.367 13.344 1.00 94.69 119 LEU A CA 1
ATOM 918 C C . LEU A 1 119 ? -7.705 9.158 14.524 1.00 94.69 119 LEU A C 1
ATOM 920 O O . LEU A 1 119 ? -8.385 8.587 15.375 1.00 94.69 119 LEU A O 1
ATOM 924 N N . ARG A 1 120 ? -7.481 10.478 14.545 1.00 93.00 120 ARG A N 1
ATOM 925 C CA . ARG A 1 120 ? -8.000 11.384 15.580 1.00 93.00 120 ARG A CA 1
ATOM 926 C C . ARG A 1 120 ? -9.525 11.449 15.581 1.00 93.00 120 ARG A C 1
ATOM 928 O O . ARG A 1 120 ? -10.130 11.448 16.645 1.00 93.00 120 ARG A O 1
ATOM 935 N N . GLU A 1 121 ? -10.127 11.467 14.396 1.00 91.25 121 GLU A N 1
ATOM 936 C CA . GLU A 1 121 ? -11.581 11.501 14.205 1.00 91.25 121 GLU A CA 1
ATOM 937 C C . GLU A 1 121 ? -12.260 10.128 14.373 1.00 91.25 121 GLU A C 1
ATOM 939 O O . GLU A 1 121 ? -13.479 10.053 14.252 1.00 91.25 121 GLU A O 1
ATOM 944 N N . ARG A 1 122 ? -11.506 9.040 14.613 1.00 90.56 122 ARG A N 1
ATOM 945 C CA . ARG A 1 122 ? -12.008 7.647 14.594 1.00 90.56 122 ARG A CA 1
ATOM 946 C C . ARG A 1 122 ? -12.788 7.305 13.311 1.00 90.56 122 ARG A C 1
ATOM 948 O O . ARG A 1 122 ? -13.867 6.728 13.349 1.00 90.56 122 ARG A O 1
ATOM 955 N N . ARG A 1 123 ? -12.225 7.670 12.155 1.00 92.62 123 ARG A N 1
ATOM 956 C CA . ARG A 1 123 ? -12.812 7.469 10.813 1.00 92.62 123 ARG A CA 1
ATOM 957 C C . ARG A 1 123 ? -12.016 6.517 9.924 1.00 92.62 123 ARG A C 1
ATOM 959 O O . ARG A 1 123 ? -12.044 6.628 8.702 1.00 92.62 123 ARG A O 1
ATOM 966 N N . PHE A 1 124 ? -11.267 5.610 10.533 1.00 95.12 124 PHE A N 1
ATOM 967 C CA . PHE A 1 124 ? -10.772 4.438 9.819 1.00 95.12 124 PHE A CA 1
ATOM 968 C C . PHE A 1 124 ? -11.926 3.452 9.624 1.00 95.12 124 PHE A C 1
ATOM 970 O O . PHE A 1 124 ? -12.885 3.428 10.393 1.00 95.12 124 PHE A O 1
ATOM 977 N N . HIS A 1 125 ? -11.835 2.647 8.576 1.00 93.69 125 HIS A N 1
ATOM 978 C CA . HIS A 1 125 ? -12.828 1.636 8.256 1.00 93.69 125 HIS A CA 1
ATOM 979 C C . HIS A 1 125 ? -12.362 0.286 8.784 1.00 93.69 125 HIS A C 1
ATOM 981 O O . HIS A 1 125 ? -11.225 -0.110 8.542 1.00 93.69 125 HIS A O 1
ATOM 987 N N . SER A 1 126 ? -13.241 -0.426 9.485 1.00 92.56 126 SER A N 1
ATOM 988 C CA . SER A 1 126 ? -13.006 -1.824 9.844 1.00 92.56 126 SER A CA 1
ATOM 989 C C . SER A 1 126 ? -13.644 -2.725 8.790 1.00 92.56 126 SER A C 1
ATOM 991 O O . SER A 1 126 ? -14.871 -2.825 8.705 1.00 92.56 126 SER A O 1
ATOM 993 N N . ASP A 1 127 ? -12.795 -3.336 7.968 1.00 93.38 127 ASP A N 1
ATOM 994 C CA . ASP A 1 127 ? -13.153 -4.358 6.992 1.00 93.38 127 ASP A CA 1
ATOM 995 C C . ASP A 1 127 ? -12.871 -5.761 7.552 1.00 93.38 127 ASP A C 1
ATOM 997 O O . ASP A 1 127 ? -11.893 -5.983 8.267 1.00 93.38 127 ASP A O 1
ATOM 1001 N N . LYS A 1 128 ? -13.718 -6.738 7.213 1.00 87.88 128 LYS A N 1
ATOM 1002 C CA . LYS A 1 128 ? -13.628 -8.100 7.768 1.00 87.88 128 LYS A CA 1
ATOM 1003 C C . LYS A 1 128 ? -12.376 -8.860 7.330 1.00 87.88 128 LYS A C 1
ATOM 1005 O O . LYS A 1 128 ? -11.917 -9.721 8.074 1.00 87.88 128 LYS A O 1
ATOM 1010 N N . ASN A 1 129 ? -11.865 -8.578 6.135 1.00 89.31 129 ASN A N 1
ATOM 1011 C CA . ASN A 1 129 ? -10.742 -9.303 5.547 1.00 89.31 129 ASN A CA 1
ATOM 1012 C C . ASN A 1 129 ? -9.439 -8.507 5.662 1.00 89.31 129 ASN A C 1
ATOM 1014 O O . ASN A 1 129 ? -8.385 -9.095 5.881 1.00 89.31 129 ASN A O 1
ATOM 1018 N N . LEU A 1 130 ? -9.513 -7.180 5.526 1.00 90.62 130 LEU A N 1
ATOM 1019 C CA . LEU A 1 130 ? -8.344 -6.293 5.543 1.00 90.62 130 LEU A CA 1
ATOM 1020 C C . LEU A 1 130 ? -8.034 -5.733 6.940 1.00 90.62 130 LEU A C 1
ATOM 1022 O O . LEU A 1 130 ? -6.936 -5.235 7.185 1.00 90.62 130 LEU A O 1
ATOM 1026 N N . GLY A 1 131 ? -8.995 -5.802 7.864 1.00 91.94 131 GLY A N 1
ATOM 1027 C CA . GLY A 1 131 ? -8.895 -5.186 9.179 1.00 91.94 131 GLY A CA 1
ATOM 1028 C C . GLY A 1 131 ? -9.116 -3.674 9.124 1.00 91.94 131 GLY A C 1
ATOM 1029 O O . GLY A 1 131 ? -9.953 -3.170 8.377 1.00 91.94 131 GLY A O 1
ATOM 1030 N N . TYR A 1 132 ? -8.380 -2.936 9.954 1.00 95.25 132 TYR A N 1
ATOM 1031 C CA . TYR A 1 132 ? -8.567 -1.496 10.117 1.00 95.25 132 TYR A CA 1
ATOM 1032 C C . TYR A 1 132 ? -7.761 -0.716 9.071 1.00 95.25 132 TYR A C 1
ATOM 1034 O O . TYR A 1 132 ? -6.530 -0.732 9.088 1.00 95.25 132 TYR A O 1
ATOM 1042 N N . THR A 1 133 ? -8.437 -0.041 8.144 1.00 97.19 133 THR A N 1
ATOM 1043 C CA . THR A 1 133 ? -7.811 0.553 6.954 1.00 97.19 133 THR A CA 1
ATOM 1044 C C . THR A 1 133 ? -8.465 1.874 6.526 1.00 97.19 133 THR A C 1
ATOM 1046 O O . THR A 1 133 ? -9.420 2.354 7.139 1.00 97.19 133 THR A O 1
ATOM 1049 N N . LEU A 1 134 ? -7.921 2.500 5.481 1.00 97.50 134 LEU A N 1
ATOM 1050 C CA . LEU A 1 134 ? -8.424 3.725 4.872 1.00 97.50 134 LEU A CA 1
ATOM 1051 C C . LEU A 1 134 ? -8.597 3.564 3.358 1.00 97.50 134 LEU A C 1
ATOM 1053 O O . LEU A 1 134 ? -7.770 2.911 2.716 1.00 97.50 134 LEU A O 1
ATOM 1057 N N . PRO A 1 135 ? -9.639 4.185 2.780 1.00 97.06 135 PRO A N 1
ATOM 1058 C CA . PRO A 1 135 ? -9.814 4.280 1.340 1.00 97.06 135 PRO A CA 1
ATOM 1059 C C . PRO A 1 135 ? -9.018 5.459 0.760 1.00 97.06 135 PRO A C 1
ATOM 1061 O O . PRO A 1 135 ? -8.389 6.245 1.482 1.00 97.06 135 PRO A O 1
ATOM 1064 N N . CYS A 1 136 ? -9.108 5.630 -0.557 1.00 97.19 136 CYS A N 1
ATOM 1065 C CA . CYS A 1 136 ? -8.671 6.837 -1.245 1.00 97.19 136 CYS A CA 1
ATOM 1066 C C . CYS A 1 136 ? -9.405 8.078 -0.693 1.00 97.19 136 CYS A C 1
ATOM 1068 O O . CYS A 1 136 ? -10.638 8.083 -0.627 1.00 97.19 136 CYS A O 1
ATOM 1070 N N . PRO A 1 137 ? -8.692 9.172 -0.363 1.00 96.06 137 PRO A N 1
ATOM 1071 C CA . PRO A 1 137 ? -9.295 10.373 0.212 1.00 96.06 137 PRO A CA 1
ATOM 1072 C C . PRO A 1 137 ? -10.197 11.140 -0.770 1.00 96.06 137 PRO A C 1
ATOM 1074 O O . PRO A 1 137 ? -10.947 12.011 -0.341 1.00 96.06 137 PRO A O 1
ATOM 1077 N N . ALA A 1 138 ? -10.148 10.812 -2.066 1.00 94.75 138 ALA A N 1
ATOM 1078 C CA . ALA A 1 138 ? -11.069 11.329 -3.078 1.00 94.75 138 ALA A CA 1
ATOM 1079 C C . ALA A 1 138 ? -12.447 10.629 -3.068 1.00 94.75 138 ALA A C 1
ATOM 1081 O O . ALA A 1 138 ? -13.312 10.992 -3.858 1.00 94.75 138 ALA A O 1
ATOM 1082 N N . GLY A 1 139 ? -12.660 9.631 -2.199 1.00 92.94 139 GLY A N 1
ATOM 1083 C CA . GLY A 1 139 ? -13.940 8.926 -2.080 1.00 92.94 139 GLY A CA 1
ATOM 1084 C C . GLY A 1 139 ? -14.189 7.887 -3.175 1.00 92.94 139 GLY A C 1
ATOM 1085 O O . GLY A 1 139 ? -15.336 7.617 -3.505 1.00 92.94 139 GLY A O 1
ATOM 1086 N N . CYS A 1 140 ? -13.131 7.327 -3.765 1.00 94.81 140 CYS A N 1
ATOM 1087 C CA . CYS A 1 140 ? -13.261 6.284 -4.781 1.00 94.81 140 CYS A CA 1
ATOM 1088 C C . CYS A 1 140 ? -13.709 4.949 -4.174 1.00 94.81 140 CYS A C 1
ATOM 1090 O O . CYS A 1 140 ? -13.214 4.548 -3.116 1.00 94.81 140 CYS A O 1
ATOM 1092 N N . ASP A 1 141 ? -14.539 4.212 -4.904 1.00 94.06 141 ASP A N 1
ATOM 1093 C CA . ASP A 1 141 ? -14.925 2.847 -4.545 1.00 94.06 141 ASP A CA 1
ATOM 1094 C C . ASP A 1 141 ? -13.735 1.877 -4.607 1.00 94.06 141 ASP A C 1
ATOM 1096 O O . ASP A 1 141 ? -12.762 2.109 -5.331 1.00 94.06 141 ASP A O 1
ATOM 1100 N N . ASN A 1 142 ? -13.826 0.777 -3.847 1.00 92.94 142 ASN A N 1
ATOM 1101 C CA . ASN A 1 142 ? -12.864 -0.337 -3.837 1.00 92.94 142 ASN A CA 1
ATOM 1102 C C . ASN A 1 142 ? -11.396 0.099 -3.704 1.00 92.94 142 ASN A C 1
ATOM 1104 O O . ASN A 1 142 ? -10.512 -0.459 -4.342 1.00 92.94 142 ASN A O 1
ATOM 1108 N N . SER A 1 143 ? -11.143 1.122 -2.890 1.00 96.44 143 SER A N 1
ATOM 1109 C CA . SER A 1 143 ? -9.843 1.793 -2.811 1.00 96.44 143 SER A CA 1
ATOM 1110 C C . SER A 1 143 ? -9.126 1.601 -1.475 1.00 96.44 143 SER A C 1
ATOM 1112 O O . SER A 1 143 ? -8.246 2.391 -1.120 1.00 96.44 143 SER A O 1
ATOM 1114 N N . PHE A 1 144 ? -9.527 0.581 -0.712 1.00 97.25 144 PHE A N 1
ATOM 1115 C CA . PHE A 1 144 ? -8.923 0.271 0.577 1.00 97.25 144 PHE A CA 1
ATOM 1116 C C . PHE A 1 144 ? -7.465 -0.149 0.429 1.00 97.25 144 PHE A C 1
ATOM 1118 O O . PHE A 1 144 ? -7.087 -0.881 -0.482 1.00 97.25 144 PHE A O 1
ATOM 1125 N N . ILE A 1 145 ? -6.641 0.309 1.366 1.00 96.94 145 ILE A N 1
ATOM 1126 C CA . ILE A 1 145 ? -5.254 -0.130 1.478 1.00 96.94 145 ILE A CA 1
ATOM 1127 C C . ILE A 1 145 ? -5.247 -1.523 2.111 1.00 96.94 145 ILE A C 1
ATOM 1129 O O . ILE A 1 145 ? -5.591 -1.674 3.282 1.00 96.94 145 ILE A O 1
ATOM 1133 N N . GLU A 1 146 ? -4.850 -2.539 1.351 1.00 95.12 146 GLU A N 1
ATOM 1134 C CA . GLU A 1 146 ? -4.847 -3.923 1.844 1.00 95.12 146 GLU A CA 1
ATOM 1135 C C . GLU A 1 146 ? -3.668 -4.200 2.787 1.00 95.12 146 GLU A C 1
ATOM 1137 O O . GLU A 1 146 ? -3.807 -4.877 3.801 1.00 95.12 146 GLU A O 1
ATOM 1142 N N . GLU A 1 147 ? -2.494 -3.641 2.484 1.00 95.19 147 GLU A N 1
ATOM 1143 C CA . GLU A 1 147 ? -1.290 -3.837 3.292 1.00 95.19 147 GLU A CA 1
ATOM 1144 C C . GLU A 1 147 ? -1.188 -2.780 4.397 1.00 95.19 147 GLU A C 1
ATOM 1146 O O . GLU A 1 147 ? -0.753 -1.645 4.173 1.00 95.19 147 GLU A O 1
ATOM 1151 N N . THR A 1 148 ? -1.569 -3.167 5.612 1.00 93.81 148 THR A N 1
ATOM 1152 C CA . THR A 1 148 ? -1.604 -2.291 6.793 1.00 93.81 148 THR A CA 1
ATOM 1153 C C . THR A 1 148 ? -0.227 -1.769 7.211 1.00 93.81 148 THR A C 1
ATOM 1155 O O . THR A 1 148 ? -0.139 -0.711 7.840 1.00 93.81 148 THR A O 1
ATOM 1158 N N . HIS A 1 149 ? 0.874 -2.408 6.794 1.00 95.56 149 HIS A N 1
ATOM 1159 C CA . HIS A 1 149 ? 2.221 -1.892 7.054 1.00 95.56 149 HIS A CA 1
ATOM 1160 C C . HIS A 1 149 ? 2.486 -0.530 6.390 1.00 95.56 149 HIS A C 1
ATOM 1162 O O . HIS A 1 149 ? 3.396 0.176 6.823 1.00 95.56 149 HIS A O 1
ATOM 1168 N N . HIS A 1 150 ? 1.675 -0.084 5.420 1.00 97.06 150 HIS A N 1
ATOM 1169 C CA . HIS A 1 150 ? 1.737 1.299 4.924 1.00 97.06 150 HIS A CA 1
ATOM 1170 C C . HIS A 1 150 ? 1.465 2.331 6.033 1.00 97.06 150 HIS A C 1
ATOM 1172 O O . HIS A 1 150 ? 2.036 3.423 6.010 1.00 97.06 150 HIS A O 1
ATOM 1178 N N . PHE A 1 151 ? 0.675 1.984 7.055 1.00 97.31 151 PHE A N 1
ATOM 1179 C CA . PHE A 1 151 ? 0.409 2.863 8.195 1.00 97.31 151 PHE A CA 1
ATOM 1180 C C . PHE A 1 151 ? 1.604 2.999 9.150 1.00 97.31 151 PHE A C 1
ATOM 1182 O O . PHE A 1 151 ? 1.619 3.929 9.950 1.00 97.31 151 PHE A O 1
ATOM 1189 N N . ARG A 1 152 ? 2.676 2.197 9.006 1.00 95.94 152 ARG A N 1
ATOM 1190 C CA . ARG A 1 152 ? 3.973 2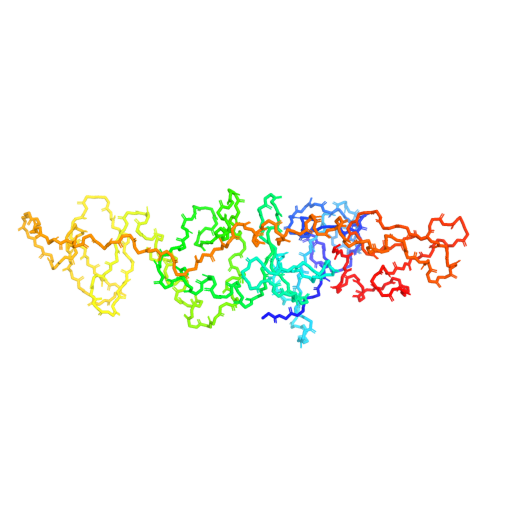.444 9.683 1.00 95.94 152 ARG A CA 1
ATOM 1191 C C . ARG A 1 152 ? 4.661 3.738 9.225 1.00 95.94 152 ARG A C 1
ATOM 1193 O O . ARG A 1 152 ? 5.720 4.078 9.745 1.00 95.94 152 ARG A O 1
ATOM 1200 N N . LEU A 1 153 ? 4.108 4.441 8.233 1.00 95.19 153 LEU A N 1
ATOM 1201 C CA . LEU A 1 153 ? 4.522 5.803 7.890 1.00 95.19 153 LEU A CA 1
ATOM 1202 C C . LEU A 1 153 ? 4.109 6.846 8.940 1.00 95.19 153 LEU A C 1
ATOM 1204 O O . LEU A 1 153 ? 4.701 7.929 8.935 1.00 95.19 153 LEU A O 1
ATOM 1208 N N . LEU A 1 154 ? 3.123 6.534 9.788 1.00 95.38 154 LEU A N 1
ATOM 1209 C CA . LEU A 1 154 ? 2.765 7.315 10.974 1.00 95.38 154 LEU A CA 1
ATOM 1210 C C . LEU A 1 154 ? 3.908 7.319 12.000 1.00 95.38 154 LEU A C 1
ATOM 1212 O O . LEU A 1 154 ? 4.833 6.506 11.923 1.00 95.38 154 LEU A O 1
ATOM 1216 N N . SER A 1 155 ? 3.832 8.225 12.977 1.00 95.94 155 SER A N 1
ATOM 1217 C CA . SER A 1 155 ? 4.719 8.169 14.145 1.00 95.94 155 SER A CA 1
ATOM 1218 C C . SER A 1 155 ? 4.494 6.886 14.961 1.00 95.94 155 SER A C 1
ATOM 1220 O O . SER A 1 155 ? 3.459 6.229 14.837 1.00 95.94 155 SER A O 1
ATOM 1222 N N . GLU A 1 156 ? 5.453 6.512 15.813 1.00 94.75 156 GLU A N 1
ATOM 1223 C CA . GLU A 1 156 ? 5.315 5.316 16.660 1.00 94.75 156 GLU A CA 1
ATOM 1224 C C . GLU A 1 156 ? 4.106 5.411 17.601 1.00 94.75 156 GLU A C 1
ATOM 1226 O O . GLU A 1 156 ? 3.381 4.432 17.773 1.00 94.75 156 GLU A O 1
ATOM 1231 N N . GLU A 1 157 ? 3.849 6.603 18.144 1.00 96.00 157 GLU A N 1
ATOM 1232 C CA . GLU A 1 157 ? 2.706 6.884 19.015 1.00 96.00 157 GLU A CA 1
ATOM 1233 C C . GLU A 1 157 ? 1.374 6.718 18.272 1.00 96.00 157 GLU A C 1
ATOM 1235 O O . GLU A 1 157 ? 0.475 6.014 18.737 1.00 96.00 157 GLU A O 1
ATOM 1240 N N . GLU A 1 158 ? 1.259 7.308 17.081 1.00 96.50 158 GLU A N 1
ATOM 1241 C CA . GLU A 1 158 ? 0.061 7.188 16.247 1.00 96.50 158 GLU A CA 1
ATOM 1242 C C . GLU A 1 158 ? -0.136 5.760 15.736 1.00 96.50 158 GLU A C 1
ATOM 1244 O O . GLU A 1 158 ? -1.266 5.285 15.672 1.00 96.50 158 GLU A O 1
ATOM 1249 N N . TYR A 1 159 ? 0.936 5.039 15.402 1.00 96.81 159 TYR A N 1
ATOM 1250 C CA . TYR A 1 159 ? 0.827 3.648 14.970 1.00 96.81 159 TYR A CA 1
ATOM 1251 C C . TYR A 1 159 ? 0.371 2.735 16.116 1.00 96.81 159 TYR A C 1
ATOM 1253 O O . TYR A 1 159 ? -0.498 1.885 15.917 1.00 96.81 159 TYR A O 1
ATOM 1261 N N . ALA A 1 160 ? 0.886 2.936 17.332 1.00 95.38 160 ALA A N 1
ATOM 1262 C CA . ALA A 1 160 ? 0.403 2.227 18.516 1.00 95.38 160 ALA A CA 1
ATOM 1263 C C . ALA A 1 160 ? -1.078 2.545 18.792 1.00 95.38 160 ALA A C 1
ATOM 1265 O O . ALA A 1 160 ? -1.872 1.649 19.095 1.00 95.38 160 ALA A O 1
ATOM 1266 N N . GLN A 1 161 ? -1.481 3.809 18.624 1.00 94.50 161 GLN A N 1
ATOM 1267 C CA . GLN A 1 161 ? -2.879 4.219 18.722 1.00 94.50 161 GLN A CA 1
ATOM 1268 C C . GLN A 1 161 ? -3.753 3.575 17.636 1.00 94.50 161 GLN A C 1
ATOM 1270 O O . GLN A 1 161 ? -4.849 3.117 17.951 1.00 94.50 161 GLN A O 1
ATOM 1275 N N . TYR A 1 162 ? -3.271 3.494 16.395 1.00 96.44 162 TYR A N 1
ATOM 1276 C CA . TYR A 1 162 ? -3.926 2.798 15.287 1.00 96.44 162 TYR A CA 1
ATOM 1277 C C . TYR A 1 162 ? -4.158 1.317 15.608 1.00 96.44 162 TYR A C 1
ATOM 1279 O O . TYR A 1 162 ? -5.283 0.841 15.471 1.00 96.44 162 TYR A O 1
ATOM 1287 N N . GLN A 1 163 ? -3.140 0.610 16.111 1.00 95.56 163 GLN A N 1
ATOM 1288 C CA . GLN A 1 163 ? -3.272 -0.799 16.500 1.00 95.56 163 GLN A CA 1
ATOM 1289 C C . GLN A 1 163 ? -4.302 -0.986 17.617 1.00 95.56 163 GLN A C 1
ATOM 1291 O O . GLN A 1 163 ? -5.142 -1.882 17.544 1.00 95.56 163 GLN A O 1
ATOM 1296 N N . ARG A 1 164 ? -4.267 -0.115 18.634 1.00 92.69 164 ARG A N 1
ATOM 1297 C CA . ARG A 1 164 ? -5.241 -0.135 19.728 1.00 92.69 164 ARG A CA 1
ATOM 1298 C C . ARG A 1 164 ? -6.663 0.104 19.218 1.00 92.69 164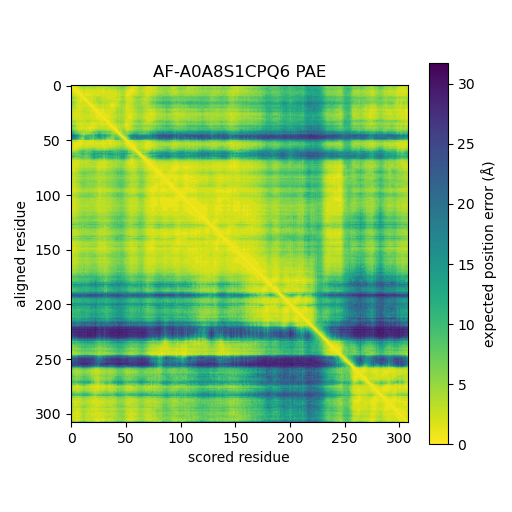 ARG A C 1
ATOM 1300 O O . ARG A 1 164 ? -7.550 -0.671 19.549 1.00 92.69 164 ARG A O 1
ATOM 1307 N N . PHE A 1 165 ? -6.880 1.134 18.400 1.00 94.06 165 PHE A N 1
ATOM 1308 C CA . PHE A 1 165 ? -8.205 1.444 17.857 1.00 94.06 165 PHE A CA 1
ATOM 1309 C C . PHE A 1 165 ? -8.722 0.342 16.928 1.00 94.06 165 PHE A C 1
ATOM 1311 O O . PHE A 1 165 ? -9.895 0.001 17.008 1.00 94.06 165 PHE A O 1
ATOM 1318 N N . GLY A 1 166 ? -7.860 -0.281 16.121 1.00 93.94 166 GLY A N 1
ATOM 1319 C CA . GLY A 1 166 ? -8.249 -1.442 15.319 1.00 93.94 166 GLY A CA 1
ATOM 1320 C C . GLY A 1 166 ? -8.705 -2.630 16.175 1.00 93.94 166 GLY A C 1
ATOM 1321 O O . GLY A 1 166 ? -9.704 -3.270 15.857 1.00 93.94 166 GLY A O 1
ATOM 1322 N N . ALA A 1 167 ? -8.022 -2.898 17.294 1.00 92.62 167 ALA A N 1
ATOM 1323 C CA . ALA A 1 167 ? -8.435 -3.935 18.240 1.00 92.62 167 ALA A CA 1
ATOM 1324 C C . ALA A 1 167 ? -9.751 -3.584 18.961 1.00 92.62 167 ALA A C 1
ATOM 1326 O O . ALA A 1 167 ? -10.606 -4.453 19.133 1.00 92.62 167 ALA A O 1
ATOM 1327 N N . GLU A 1 168 ? -9.929 -2.320 19.358 1.00 92.06 168 GLU A N 1
ATOM 1328 C CA . GLU A 1 168 ? -11.171 -1.815 19.954 1.00 92.06 168 GLU A CA 1
ATOM 1329 C C . GLU A 1 168 ? -12.365 -1.999 19.003 1.00 92.06 168 GLU A C 1
ATOM 1331 O O . GLU A 1 168 ? -13.373 -2.593 19.387 1.00 92.06 168 GLU A O 1
ATOM 1336 N N . GLU A 1 169 ? -12.235 -1.555 17.750 1.00 91.69 169 GLU A N 1
ATOM 1337 C CA . GLU A 1 169 ? -13.290 -1.667 16.736 1.00 91.69 169 GLU A CA 1
ATOM 1338 C C . GLU A 1 169 ? -13.630 -3.123 16.411 1.00 91.69 169 GLU A C 1
ATOM 1340 O O . GLU A 1 169 ? -14.806 -3.468 16.296 1.00 91.69 169 GLU A O 1
ATOM 1345 N N . PHE A 1 170 ? -12.633 -4.012 16.345 1.00 91.44 170 PHE A N 1
ATOM 1346 C CA . PHE A 1 170 ? -12.879 -5.445 16.174 1.00 91.44 170 PHE A CA 1
ATOM 1347 C C . PHE A 1 170 ? -13.752 -6.017 17.302 1.00 91.44 170 PHE A C 1
ATOM 1349 O O . PHE A 1 170 ? -14.720 -6.734 17.040 1.00 91.44 170 PHE A O 1
ATOM 1356 N N . VAL A 1 171 ? -13.442 -5.682 18.561 1.00 92.25 171 VAL A N 1
ATOM 1357 C CA . VAL A 1 171 ? -14.223 -6.138 19.722 1.00 92.25 171 VAL A CA 1
ATOM 1358 C C . VAL A 1 171 ? -15.662 -5.636 19.641 1.00 92.25 171 VAL A C 1
ATOM 1360 O O . VAL A 1 171 ? -16.590 -6.413 19.872 1.00 92.25 171 VAL A O 1
ATOM 1363 N N . LEU A 1 172 ? -15.857 -4.365 19.286 1.00 89.94 172 LEU A N 1
ATOM 1364 C CA . LEU A 1 172 ? -17.187 -3.771 19.139 1.00 89.94 172 LEU A CA 1
ATOM 1365 C C . LEU A 1 172 ? -17.982 -4.431 18.001 1.00 89.94 172 LEU A C 1
ATOM 1367 O O . LEU A 1 172 ? -19.138 -4.804 18.197 1.00 89.94 172 LEU A O 1
ATOM 1371 N N . GLN A 1 173 ? -17.362 -4.660 16.839 1.00 88.56 173 GLN A N 1
ATOM 1372 C CA . GLN A 1 173 ? -18.001 -5.341 15.705 1.00 88.56 173 GLN A CA 1
ATOM 1373 C C . GLN A 1 173 ? -18.353 -6.804 15.998 1.00 88.56 173 GLN A C 1
ATOM 1375 O O . GLN A 1 173 ? -19.341 -7.318 15.474 1.00 88.56 173 GLN A O 1
ATOM 1380 N N . ALA A 1 174 ? -17.587 -7.469 16.863 1.00 89.12 174 ALA A N 1
ATOM 1381 C CA . ALA A 1 174 ? -17.885 -8.813 17.349 1.00 89.12 174 ALA A CA 1
ATOM 1382 C C . ALA A 1 174 ? -18.993 -8.846 18.429 1.00 89.12 174 ALA A C 1
ATOM 1384 O O . ALA A 1 174 ? -19.285 -9.910 18.976 1.00 89.12 174 ALA A O 1
ATOM 1385 N N . GLY A 1 175 ? -19.619 -7.706 18.756 1.00 88.50 175 GLY A N 1
ATOM 1386 C CA . GLY A 1 175 ? -20.672 -7.601 19.776 1.00 88.50 175 GLY A CA 1
ATOM 1387 C C . GLY A 1 175 ? -20.155 -7.582 21.220 1.00 88.50 175 GLY A C 1
ATOM 1388 O O . GLY A 1 175 ? -20.935 -7.774 22.168 1.00 88.50 175 GLY A O 1
ATOM 1389 N N . GLY A 1 176 ? -18.846 -7.378 21.384 1.00 91.06 176 GLY A N 1
ATOM 1390 C CA . GLY A 1 176 ? -18.189 -7.121 22.658 1.00 91.06 176 GLY A CA 1
ATOM 1391 C C . GLY A 1 176 ? -18.373 -5.681 23.136 1.00 91.06 176 GLY A C 1
ATOM 1392 O O . GLY A 1 176 ? -19.125 -4.896 22.564 1.00 91.06 176 GLY A O 1
ATOM 1393 N N . VAL A 1 177 ? -17.687 -5.341 24.225 1.00 92.69 177 VAL A N 1
ATOM 1394 C CA . VAL A 1 177 ? -17.700 -4.003 24.832 1.00 92.69 177 VAL A CA 1
ATOM 1395 C C . VAL A 1 177 ? -16.307 -3.604 25.297 1.00 92.69 177 VAL A C 1
ATOM 1397 O O . VAL A 1 177 ? -15.477 -4.457 25.609 1.00 92.69 177 VAL A O 1
ATOM 1400 N N . LEU A 1 178 ? -16.058 -2.300 25.382 1.00 93.38 178 LEU A N 1
ATOM 1401 C CA . LEU A 1 178 ? -14.848 -1.757 25.995 1.00 93.38 178 LEU A CA 1
ATOM 1402 C C . LEU A 1 178 ? -15.125 -1.403 27.456 1.00 93.38 178 LEU A C 1
ATOM 1404 O O . LEU A 1 178 ? -16.199 -0.901 27.789 1.00 93.38 178 LEU A O 1
ATOM 1408 N N . CYS A 1 179 ? -14.150 -1.641 28.330 1.00 93.19 179 CYS A N 1
ATOM 1409 C CA . CYS A 1 179 ? -14.237 -1.221 29.722 1.00 93.19 179 CYS A CA 1
ATOM 1410 C C . CYS A 1 179 ? -14.375 0.315 29.807 1.00 93.19 179 CYS A C 1
ATOM 1412 O O . CYS A 1 179 ? -13.468 1.021 29.358 1.00 93.19 179 CYS A O 1
ATOM 1414 N N . PRO A 1 180 ? -15.443 0.844 30.432 1.00 92.75 180 PRO A N 1
ATOM 1415 C CA . PRO A 1 180 ? -15.723 2.281 30.474 1.00 92.75 180 PRO A CA 1
ATOM 1416 C C . PRO A 1 180 ? -14.861 3.042 31.491 1.00 92.75 180 PRO A C 1
ATOM 1418 O O . PRO A 1 180 ? -14.928 4.267 31.558 1.00 92.75 180 PRO A O 1
ATOM 1421 N N . GLN A 1 181 ? -14.063 2.344 32.310 1.00 91.56 181 GLN A N 1
ATOM 1422 C CA . GLN A 1 181 ? -13.209 3.006 33.294 1.00 91.56 181 GLN A CA 1
ATOM 1423 C C . GLN A 1 181 ? -12.147 3.876 32.612 1.00 91.56 181 GLN A C 1
ATOM 1425 O O . GLN A 1 181 ? -11.404 3.362 31.762 1.00 91.56 181 GLN A O 1
ATOM 1430 N N . PRO A 1 182 ? -12.011 5.153 33.020 1.00 88.06 182 PRO A N 1
ATOM 1431 C CA . PRO A 1 182 ? -10.954 6.027 32.535 1.00 88.06 182 PRO A CA 1
ATOM 1432 C C . PRO A 1 182 ? -9.577 5.375 32.694 1.00 88.06 182 PRO A C 1
ATOM 1434 O O . PRO A 1 182 ? -9.223 4.890 33.765 1.00 88.06 182 PRO A O 1
ATOM 1437 N N . GLY A 1 183 ? -8.806 5.336 31.608 1.00 85.06 183 GLY A N 1
ATOM 1438 C CA . GLY A 1 183 ? -7.468 4.738 31.593 1.00 85.06 183 GLY A CA 1
ATOM 1439 C C . GLY A 1 183 ? -7.421 3.209 31.477 1.00 85.06 183 GLY A C 1
ATOM 1440 O O . GLY A 1 183 ? -6.323 2.670 31.391 1.00 85.06 183 GLY A O 1
ATOM 1441 N N . CYS A 1 184 ? -8.563 2.505 31.436 1.00 89.44 184 CYS A N 1
ATOM 1442 C CA . CYS A 1 184 ? -8.594 1.060 31.191 1.00 89.44 184 CYS A CA 1
ATOM 1443 C C . CYS A 1 184 ? -8.838 0.721 29.713 1.00 89.44 184 CYS A C 1
ATOM 1445 O O . CYS A 1 184 ? -7.918 0.266 29.042 1.00 89.44 184 CYS A O 1
ATOM 1447 N N . GLY A 1 185 ? -10.066 0.901 29.207 1.00 86.62 185 GLY A N 1
ATOM 1448 C CA . GLY A 1 185 ? -10.405 0.637 27.800 1.00 86.62 185 GLY A CA 1
ATOM 1449 C C . GLY A 1 185 ? -10.237 -0.815 27.328 1.00 86.62 185 GLY A C 1
ATOM 1450 O O . GLY A 1 185 ? -10.225 -1.062 26.127 1.00 86.62 185 GLY A O 1
ATOM 1451 N N . MET A 1 186 ? -10.089 -1.786 28.237 1.00 90.69 186 MET A N 1
ATOM 1452 C CA . MET A 1 186 ? -9.894 -3.192 27.867 1.00 90.69 186 MET A CA 1
ATOM 1453 C C . MET A 1 186 ? -11.102 -3.731 27.086 1.00 90.69 186 MET A C 1
ATOM 1455 O O . MET A 1 186 ? -12.239 -3.583 27.534 1.00 90.69 186 MET A O 1
ATOM 1459 N N . GLY A 1 187 ? -10.850 -4.344 25.927 1.00 92.69 187 GLY A N 1
ATOM 1460 C CA . GLY A 1 187 ? -11.882 -4.949 25.090 1.00 92.69 187 GLY A CA 1
ATOM 1461 C C . GLY A 1 187 ? -12.282 -6.341 25.573 1.00 92.69 187 GLY A C 1
ATOM 1462 O O . GLY A 1 187 ? -11.430 -7.203 25.777 1.00 92.69 187 GLY A O 1
ATOM 1463 N N . ILE A 1 188 ? -13.585 -6.556 25.754 1.00 92.50 188 ILE A N 1
ATOM 1464 C CA . ILE A 1 188 ? -14.163 -7.771 26.328 1.00 92.50 188 ILE A CA 1
ATOM 1465 C C . ILE A 1 188 ? -15.194 -8.336 25.351 1.00 92.50 188 ILE A C 1
ATOM 1467 O O . ILE A 1 188 ? -16.203 -7.692 25.056 1.00 92.50 188 ILE A O 1
ATOM 1471 N N . LEU A 1 189 ? -14.968 -9.562 24.880 1.00 90.75 189 LEU A N 1
ATOM 1472 C CA . LEU A 1 189 ? -15.987 -10.339 24.176 1.00 90.75 189 LEU A CA 1
ATOM 1473 C C . LEU A 1 189 ? -16.898 -10.989 25.217 1.00 90.75 189 LEU A C 1
ATOM 1475 O O . LEU A 1 189 ? -16.430 -11.706 26.099 1.00 90.75 189 LEU A O 1
ATOM 1479 N N . VAL A 1 190 ? -18.190 -10.681 25.143 1.00 86.25 190 VAL A N 1
ATOM 1480 C CA . VAL A 1 190 ? -19.187 -11.103 26.131 1.00 86.25 190 VAL A CA 1
ATOM 1481 C C . VAL A 1 190 ? -20.120 -12.113 25.484 1.00 86.25 190 VAL A C 1
ATOM 1483 O O . VAL A 1 190 ? -20.664 -11.837 24.413 1.00 86.25 190 VAL A O 1
ATOM 1486 N N . ASP A 1 191 ? -20.351 -13.237 26.160 1.00 83.62 191 ASP A N 1
ATOM 1487 C CA . ASP A 1 191 ? -21.296 -14.255 25.707 1.00 83.62 191 ASP A CA 1
ATOM 1488 C C . ASP A 1 191 ? -22.711 -13.684 25.517 1.00 83.62 191 ASP A C 1
ATOM 1490 O O . ASP A 1 191 ? -23.159 -12.765 26.219 1.00 83.62 191 ASP A O 1
ATOM 1494 N N . GLY A 1 192 ? -23.434 -14.245 24.547 1.00 78.50 192 GLY A N 1
ATOM 1495 C CA . GLY A 1 192 ? -24.798 -13.834 24.228 1.00 78.50 192 GLY A CA 1
ATOM 1496 C C . GLY A 1 192 ? -25.719 -13.915 25.449 1.00 78.50 192 GLY A C 1
ATOM 1497 O O . GLY A 1 192 ? -25.811 -14.949 26.102 1.00 78.50 192 GLY A O 1
ATOM 1498 N N . GLY A 1 193 ? -26.413 -12.814 25.754 1.00 78.50 193 GLY A N 1
ATOM 1499 C CA . GLY A 1 193 ? -27.385 -12.733 26.852 1.00 78.50 193 GLY A CA 1
ATOM 1500 C C . GLY A 1 193 ? -26.824 -12.292 28.209 1.00 78.50 193 GLY A C 1
ATOM 1501 O O . GLY A 1 193 ? -27.609 -12.062 29.127 1.00 78.50 193 GLY A O 1
ATOM 1502 N N . CYS A 1 194 ? -25.507 -12.114 28.358 1.00 82.50 194 CYS A N 1
ATOM 1503 C CA . CYS A 1 194 ? -24.936 -11.608 29.606 1.00 82.50 194 CYS A CA 1
ATOM 1504 C C . CYS A 1 194 ? -24.931 -10.068 29.652 1.00 82.50 194 CYS A C 1
ATOM 1506 O O . CYS A 1 194 ? -24.349 -9.404 28.792 1.00 82.50 194 CYS A O 1
ATOM 1508 N N . THR A 1 195 ? -25.558 -9.492 30.681 1.00 88.75 195 THR A N 1
ATOM 1509 C CA . THR A 1 195 ? -25.571 -8.040 30.939 1.00 88.75 195 THR A CA 1
ATOM 1510 C C . THR A 1 195 ? -24.520 -7.607 31.959 1.00 88.75 195 THR A C 1
ATOM 1512 O O . THR A 1 195 ? -24.111 -6.447 31.956 1.00 88.75 195 THR A O 1
ATOM 1515 N N . LYS A 1 196 ? -24.060 -8.523 32.819 1.00 92.69 196 LYS A N 1
ATOM 1516 C CA . LYS A 1 196 ? -23.038 -8.269 33.838 1.00 92.69 196 LYS A CA 1
ATOM 1517 C C . LYS A 1 196 ? -21.650 -8.551 33.278 1.00 92.69 196 LYS A C 1
ATOM 1519 O O . LYS A 1 196 ? -21.274 -9.706 33.110 1.00 92.69 196 LYS A O 1
ATOM 1524 N N . VAL A 1 197 ? -20.860 -7.507 33.063 1.00 93.44 197 VAL A N 1
ATOM 1525 C CA . VAL A 1 197 ? -19.506 -7.629 32.515 1.00 93.44 197 VAL A CA 1
ATOM 1526 C C . VAL A 1 197 ? -18.489 -7.301 33.598 1.00 93.44 197 VAL A C 1
ATOM 1528 O O . VAL A 1 197 ? -18.606 -6.279 34.269 1.00 93.44 197 VAL A O 1
ATOM 1531 N N . ALA A 1 198 ? -17.492 -8.166 33.782 1.00 93.88 198 ALA A N 1
ATOM 1532 C CA . ALA A 1 198 ? -16.378 -7.934 34.696 1.00 93.88 198 ALA A CA 1
ATOM 1533 C C . ALA A 1 198 ? -15.075 -7.773 33.908 1.00 93.88 1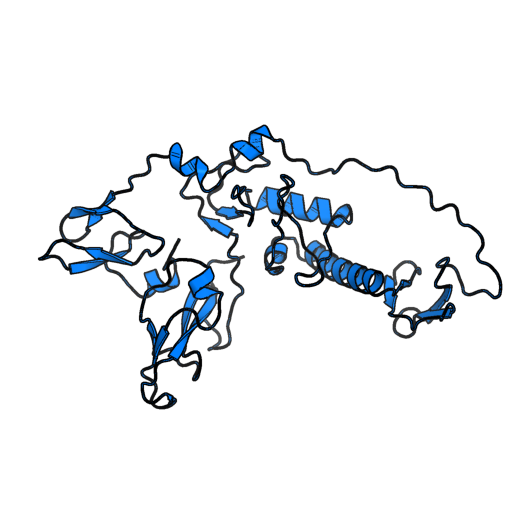98 ALA A C 1
ATOM 1535 O O . ALA A 1 198 ? -14.725 -8.612 33.079 1.00 93.88 198 ALA A O 1
ATOM 1536 N N . CYS A 1 199 ? -14.332 -6.709 34.199 1.00 93.75 199 CYS A N 1
ATOM 1537 C CA . CYS A 1 199 ? -13.040 -6.410 33.589 1.00 93.75 199 CYS A CA 1
ATOM 1538 C C . CYS A 1 199 ? -11.908 -7.236 34.238 1.00 93.75 199 CYS A C 1
ATOM 1540 O O . CYS A 1 199 ? -11.020 -6.688 34.889 1.00 93.75 199 CYS A O 1
ATOM 1542 N N . VAL A 1 200 ? -11.968 -8.569 34.102 1.00 89.81 200 VAL A N 1
ATOM 1543 C CA . VAL A 1 200 ? -11.148 -9.533 34.873 1.00 89.81 200 VAL A CA 1
ATOM 1544 C C . VAL A 1 200 ? -9.642 -9.346 34.667 1.00 89.81 200 VAL A C 1
ATOM 1546 O O . VAL A 1 200 ? -8.898 -9.300 35.638 1.00 89.81 200 VAL A O 1
ATOM 1549 N N . ASN A 1 201 ? -9.196 -9.178 33.421 1.00 87.19 201 ASN A N 1
ATOM 1550 C CA . ASN A 1 201 ? -7.774 -8.999 33.087 1.00 87.19 201 ASN A CA 1
ATOM 1551 C C . ASN A 1 201 ? -7.357 -7.518 32.993 1.00 87.19 201 ASN A C 1
ATOM 1553 O O . ASN A 1 201 ? -6.354 -7.197 32.363 1.00 87.19 201 ASN A O 1
ATOM 1557 N N . GLY A 1 202 ? -8.169 -6.605 33.533 1.00 90.19 202 GLY A N 1
ATOM 1558 C CA . GLY A 1 202 ? -7.947 -5.163 33.453 1.00 90.19 202 GLY A CA 1
ATOM 1559 C C . GLY A 1 202 ? -8.035 -4.525 34.830 1.00 90.19 202 GLY A C 1
ATOM 1560 O O . GLY A 1 202 ? -7.290 -4.881 35.735 1.00 90.19 202 GLY A O 1
ATOM 1561 N N . CYS A 1 203 ? -8.945 -3.568 34.999 1.00 94.06 203 CYS A N 1
ATOM 1562 C CA . CYS A 1 203 ? -9.092 -2.828 36.254 1.00 94.06 203 CYS A CA 1
ATOM 1563 C C . CYS A 1 203 ? -10.031 -3.487 37.280 1.00 94.06 203 CYS A C 1
ATOM 1565 O O . CYS A 1 203 ? -10.257 -2.918 38.344 1.00 94.06 203 CYS A O 1
ATOM 1567 N N . GLY A 1 204 ? -10.638 -4.638 36.966 1.00 93.62 204 GLY A N 1
ATOM 1568 C CA . GLY A 1 204 ? -11.583 -5.329 37.851 1.00 93.62 204 GLY A CA 1
ATOM 1569 C C . GLY A 1 204 ? -12.974 -4.691 37.947 1.00 93.62 204 GLY A C 1
ATOM 1570 O O . GLY A 1 204 ? -13.835 -5.216 38.650 1.00 93.62 204 GLY A O 1
ATOM 1571 N N . PHE A 1 205 ? -13.232 -3.584 37.240 1.00 95.00 205 PHE A N 1
ATOM 1572 C CA . PHE A 1 205 ? -14.535 -2.919 37.258 1.00 95.00 205 PHE A CA 1
ATOM 1573 C C . PHE A 1 205 ? -15.645 -3.820 36.710 1.00 95.00 205 PHE A C 1
ATOM 1575 O O . PHE A 1 205 ? -15.470 -4.500 35.695 1.00 95.00 205 PHE A O 1
ATOM 1582 N N . VAL A 1 206 ? -16.795 -3.804 37.386 1.00 95.31 206 VAL A N 1
ATOM 1583 C CA . VAL A 1 206 ? -17.975 -4.595 37.028 1.00 95.31 206 VAL A CA 1
ATOM 1584 C C . VAL A 1 206 ? -19.086 -3.652 36.585 1.00 95.31 206 VAL A C 1
ATOM 1586 O O . VAL A 1 206 ? -19.554 -2.821 37.365 1.00 95.31 206 VAL A O 1
ATOM 1589 N N . PHE A 1 207 ? -19.510 -3.782 35.332 1.00 94.50 207 PHE A N 1
ATOM 1590 C CA . PHE A 1 207 ? -20.393 -2.831 34.666 1.00 94.50 207 PHE A CA 1
ATOM 1591 C C . PHE A 1 207 ? -21.503 -3.520 33.871 1.00 94.50 207 PHE A C 1
ATOM 1593 O O . PHE A 1 207 ? -21.453 -4.720 33.591 1.00 94.50 207 PHE A O 1
ATOM 1600 N N . CYS A 1 208 ? -22.541 -2.753 33.554 1.00 92.69 208 CYS A N 1
ATOM 1601 C CA . CYS A 1 208 ? -23.645 -3.187 32.714 1.00 92.69 208 CYS A CA 1
ATOM 1602 C C . CYS A 1 208 ? -23.270 -3.042 31.234 1.00 92.69 208 CYS A C 1
ATOM 1604 O O . CYS A 1 208 ? -22.865 -1.964 30.798 1.00 92.69 208 CYS A O 1
ATOM 1606 N N . LYS A 1 209 ? -23.456 -4.109 30.448 1.00 90.56 209 LYS A N 1
ATOM 1607 C CA . LYS A 1 209 ? -23.193 -4.135 28.999 1.00 90.56 209 LYS A CA 1
ATOM 1608 C C . LYS A 1 209 ? -23.960 -3.048 28.235 1.00 90.56 209 LYS A C 1
ATOM 1610 O O . LYS A 1 209 ? -23.449 -2.528 27.252 1.00 90.56 209 LYS A O 1
ATOM 1615 N N . ASN A 1 210 ? -25.174 -2.726 28.681 1.00 89.31 210 ASN A N 1
ATOM 1616 C CA . ASN A 1 210 ? -26.112 -1.909 27.910 1.00 89.31 210 ASN A CA 1
ATOM 1617 C C . ASN A 1 210 ? -25.908 -0.403 28.125 1.00 89.31 210 ASN A C 1
ATOM 1619 O O . ASN A 1 210 ? -25.891 0.347 27.159 1.00 89.31 210 ASN A O 1
ATOM 1623 N N . CYS A 1 211 ? -25.737 0.044 29.374 1.00 89.62 211 CYS A N 1
ATOM 1624 C CA . CYS A 1 211 ? -25.571 1.469 29.696 1.00 89.62 211 CYS A CA 1
ATOM 1625 C C . CYS A 1 211 ? -24.120 1.881 29.981 1.00 89.62 211 CYS A C 1
ATOM 1627 O O . CYS A 1 211 ? -23.850 3.062 30.194 1.00 89.62 211 CYS A O 1
ATOM 1629 N N . LEU A 1 212 ? -23.191 0.917 30.036 1.00 90.69 212 LEU A N 1
ATOM 1630 C CA . LEU A 1 212 ? -21.775 1.122 30.363 1.00 90.69 212 LEU A CA 1
ATOM 1631 C C . LEU A 1 212 ? -21.528 1.802 31.730 1.00 90.69 212 LEU A C 1
ATOM 1633 O O . LEU A 1 212 ? -20.437 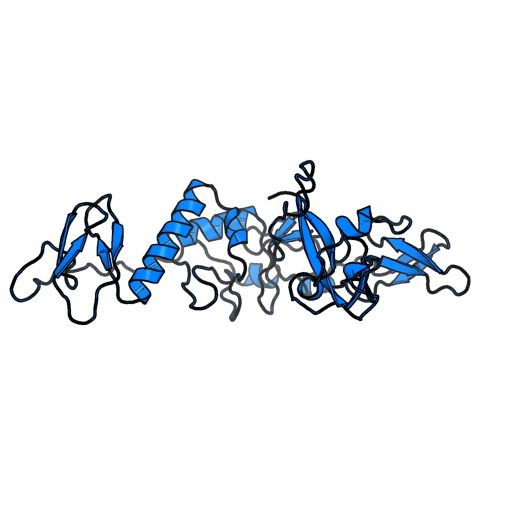2.300 31.993 1.00 90.69 212 LEU A O 1
ATOM 1637 N N . GLN A 1 213 ? -22.520 1.784 32.626 1.00 90.62 213 GLN A N 1
ATOM 1638 C CA . GLN A 1 213 ? -22.400 2.219 34.022 1.00 90.62 213 GLN A CA 1
ATOM 1639 C C . GLN A 1 213 ? -22.101 1.033 34.946 1.00 90.62 213 GLN A C 1
ATOM 1641 O O . GLN A 1 213 ? -22.133 -0.123 34.519 1.00 90.62 213 GLN A O 1
ATOM 1646 N N . GLY A 1 214 ? -21.832 1.299 36.229 1.00 91.19 214 GLY A N 1
ATOM 1647 C CA . GLY A 1 214 ? -21.684 0.245 37.241 1.00 91.19 214 GLY A CA 1
ATOM 1648 C C . GLY A 1 214 ? -22.847 -0.757 37.204 1.00 91.19 214 GLY A C 1
ATOM 1649 O O . GLY A 1 214 ? -23.990 -0.380 36.942 1.00 91.19 214 GLY A O 1
ATOM 1650 N N . TYR A 1 215 ? -22.553 -2.046 37.411 1.00 92.81 215 TYR A N 1
ATOM 1651 C CA . TYR A 1 215 ? -23.573 -3.090 37.284 1.00 92.81 215 TYR A CA 1
ATOM 1652 C C . TYR A 1 215 ? -24.754 -2.848 38.232 1.00 92.81 215 TYR A C 1
ATOM 1654 O O . TYR A 1 215 ? -24.568 -2.566 39.416 1.00 92.81 215 TYR A O 1
ATOM 1662 N N . HIS A 1 216 ? -25.964 -3.029 37.709 1.00 90.56 216 HIS A N 1
ATOM 1663 C CA . HIS A 1 216 ? -27.213 -2.839 38.432 1.00 90.56 216 HIS A CA 1
ATOM 1664 C C . HIS A 1 216 ? -28.195 -3.979 38.139 1.00 90.56 216 HIS A C 1
ATOM 1666 O O . HIS A 1 216 ? -28.066 -4.706 37.154 1.00 90.56 216 HIS A O 1
ATOM 1672 N N . ILE A 1 217 ? -29.184 -4.133 39.020 1.00 87.38 217 ILE A N 1
ATOM 1673 C CA . ILE A 1 217 ? -30.318 -5.045 38.845 1.00 87.38 217 ILE A CA 1
ATOM 1674 C C . ILE A 1 217 ? -31.530 -4.182 38.481 1.00 87.38 217 ILE A C 1
ATOM 1676 O O . ILE A 1 217 ? -31.831 -3.237 39.204 1.00 87.38 217 ILE A O 1
ATOM 1680 N N . GLY A 1 218 ? -32.207 -4.495 37.376 1.00 86.31 218 GLY A N 1
ATOM 1681 C CA . GLY A 1 218 ? -33.321 -3.699 36.841 1.00 86.31 218 GLY A CA 1
ATOM 1682 C C . GLY A 1 218 ? -32.962 -2.959 35.550 1.00 86.31 218 GLY A C 1
ATOM 1683 O O . GLY A 1 218 ? -31.916 -3.218 34.953 1.00 86.31 218 GLY A O 1
ATOM 1684 N N . GLU A 1 219 ? -33.847 -2.066 35.109 1.00 86.62 219 GLU A N 1
ATOM 1685 C CA . GLU A 1 219 ? -33.705 -1.329 33.847 1.00 86.62 219 GLU A CA 1
ATOM 1686 C C . GLU A 1 219 ? -32.545 -0.324 33.875 1.00 86.62 219 GLU A C 1
ATOM 1688 O O . GLU A 1 219 ? -32.141 0.168 34.931 1.00 86.62 219 GLU A O 1
ATOM 1693 N N . CYS A 1 220 ? -31.973 -0.047 32.701 1.00 88.06 220 CYS A N 1
ATOM 1694 C CA . CYS A 1 220 ? -30.955 0.986 32.548 1.00 88.06 220 CYS A CA 1
ATOM 1695 C C . CYS A 1 220 ? -31.606 2.368 32.634 1.00 88.06 220 CYS A C 1
ATOM 1697 O O . CYS A 1 220 ? -32.658 2.591 32.046 1.00 88.06 220 CYS A O 1
ATOM 1699 N N . GLN A 1 221 ? -30.963 3.300 33.335 1.00 81.62 221 GLN A N 1
ATOM 1700 C CA . GLN A 1 221 ? -31.360 4.703 33.279 1.00 81.62 221 GLN A CA 1
ATOM 1701 C C . GLN A 1 221 ? -30.847 5.311 31.974 1.00 81.62 221 GLN A C 1
ATOM 1703 O O . GLN A 1 221 ? -29.669 5.145 31.642 1.00 81.62 221 GLN A O 1
ATOM 1708 N N . ASP A 1 222 ? -31.731 5.996 31.251 1.00 65.06 222 ASP A N 1
ATOM 1709 C CA . ASP A 1 222 ? -31.379 6.720 30.036 1.00 65.06 222 ASP A CA 1
ATOM 1710 C C . ASP A 1 222 ? -30.369 7.813 30.377 1.00 65.06 222 ASP A C 1
ATOM 1712 O O . ASP A 1 222 ? -30.661 8.777 31.086 1.00 65.06 222 ASP A O 1
ATOM 1716 N N . VAL A 1 223 ? -29.151 7.646 29.874 1.00 60.81 223 VAL A N 1
ATOM 1717 C CA . VAL A 1 223 ? -28.167 8.718 29.835 1.00 60.81 223 VAL A CA 1
ATOM 1718 C C . VAL A 1 223 ? -28.298 9.324 28.448 1.00 60.81 223 VAL A C 1
ATOM 1720 O O . VAL A 1 223 ? -28.070 8.627 27.460 1.00 60.81 223 VAL A O 1
ATOM 1723 N N . GLU A 1 224 ? -28.707 10.591 28.357 1.00 52.12 224 GLU A N 1
ATOM 1724 C CA . GLU A 1 224 ? -28.728 11.327 27.091 1.00 52.12 224 GLU A CA 1
ATOM 1725 C C . GLU A 1 224 ? -27.299 11.381 26.531 1.00 52.12 224 GLU A C 1
ATOM 1727 O O . GLU A 1 224 ? -26.482 12.224 26.905 1.00 52.12 224 GLU A O 1
ATOM 1732 N N . ILE A 1 225 ? -26.967 10.444 25.642 1.00 51.19 225 ILE A N 1
ATOM 1733 C CA . ILE A 1 225 ? -25.746 10.507 24.849 1.00 51.19 225 ILE A CA 1
ATOM 1734 C C . ILE A 1 225 ? -26.004 11.602 23.820 1.00 51.19 225 ILE A C 1
ATOM 1736 O O . ILE A 1 225 ? -26.648 11.371 22.798 1.00 51.19 225 ILE A O 1
ATOM 1740 N N . GLY A 1 226 ? -25.567 12.821 24.144 1.00 44.31 226 GLY A N 1
ATOM 1741 C CA . GLY A 1 226 ? -25.668 13.969 23.256 1.00 44.31 226 GLY A CA 1
ATOM 1742 C C . GLY A 1 226 ? -25.134 13.596 21.879 1.00 44.31 226 GLY A C 1
ATOM 1743 O O . GLY A 1 226 ? -23.965 13.238 21.744 1.00 44.31 226 GLY A O 1
ATOM 1744 N N . ALA A 1 227 ? -26.013 13.639 20.876 1.00 39.69 227 ALA A N 1
ATOM 1745 C CA . ALA A 1 227 ? -25.657 13.416 19.487 1.00 39.69 227 ALA A CA 1
ATOM 1746 C C . ALA A 1 227 ? -24.551 14.408 19.120 1.00 39.69 227 ALA A C 1
ATOM 1748 O O . ALA A 1 227 ? -24.793 15.610 18.988 1.00 39.69 227 ALA A O 1
ATOM 1749 N N . THR A 1 228 ? -23.320 13.916 19.007 1.00 47.62 228 THR A N 1
ATOM 1750 C CA . THR A 1 228 ? -22.217 14.709 18.489 1.00 47.62 228 THR A CA 1
ATOM 1751 C C . THR A 1 228 ? -22.583 15.081 17.061 1.00 47.62 228 THR A C 1
ATOM 1753 O O . THR A 1 228 ? -22.831 14.220 16.214 1.00 47.62 228 THR A O 1
ATOM 1756 N N . ALA A 1 229 ? -22.716 16.387 16.821 1.00 47.84 229 ALA A N 1
ATOM 1757 C CA . ALA A 1 229 ? -22.961 16.932 15.498 1.00 47.84 229 ALA A CA 1
ATOM 1758 C C . ALA A 1 229 ? -21.978 16.294 14.506 1.00 47.84 229 ALA A C 1
ATOM 1760 O O . ALA A 1 229 ? -20.814 16.079 14.844 1.00 47.84 229 ALA A O 1
ATOM 1761 N N . LEU A 1 230 ? -22.451 15.972 13.300 1.00 47.62 230 LEU A N 1
ATOM 1762 C CA . LEU A 1 230 ? -21.620 15.480 12.201 1.00 47.62 230 LEU A CA 1
ATOM 1763 C C . LEU A 1 230 ? -20.577 16.554 11.852 1.00 47.62 230 LEU A C 1
ATOM 1765 O O . LEU A 1 230 ? -20.794 17.383 10.971 1.00 47.62 230 LEU A O 1
ATOM 1769 N N . GLU A 1 231 ? -19.463 16.573 12.582 1.00 59.66 231 GLU A N 1
ATOM 1770 C CA . GLU A 1 231 ? -18.351 17.476 12.326 1.00 59.66 231 GLU A CA 1
ATOM 1771 C C . GLU A 1 231 ? -17.807 17.174 10.934 1.00 59.66 231 GLU A C 1
ATOM 1773 O O . GLU A 1 231 ? -17.560 16.015 10.569 1.00 59.66 231 GLU A O 1
ATOM 1778 N N . GLN A 1 232 ? -17.644 18.219 10.124 1.00 62.31 232 GLN A N 1
ATOM 1779 C CA . GLN A 1 232 ? -17.042 18.056 8.811 1.00 62.31 232 GLN A CA 1
ATOM 1780 C C . GLN A 1 232 ? -15.638 17.453 8.959 1.00 62.31 232 GLN A C 1
ATOM 1782 O O . GLN A 1 232 ? -14.920 17.783 9.902 1.00 62.31 232 GLN A O 1
ATOM 1787 N N . PRO A 1 233 ? -15.238 16.544 8.057 1.00 70.38 233 PRO A N 1
ATOM 1788 C CA . PRO A 1 233 ? -13.893 15.985 8.078 1.00 70.38 233 PRO A CA 1
ATOM 1789 C C . PRO A 1 233 ? -12.836 17.082 7.980 1.00 70.38 233 PRO A C 1
ATOM 1791 O O . PRO A 1 233 ? -12.874 17.894 7.059 1.00 70.38 233 PRO A O 1
ATOM 1794 N N . SER A 1 234 ? -11.869 17.074 8.903 1.00 83.25 234 SER A N 1
ATOM 1795 C CA . SER A 1 234 ? -10.763 18.043 8.903 1.00 83.25 234 SER A CA 1
ATOM 1796 C C . SER A 1 234 ? -9.856 17.887 7.682 1.00 83.25 234 SER A C 1
ATOM 1798 O O . SER A 1 234 ? -9.192 18.837 7.275 1.00 83.25 234 SER A O 1
ATOM 1800 N N . TYR A 1 235 ? -9.859 16.702 7.067 1.00 88.75 235 TYR A N 1
ATOM 1801 C CA . TYR A 1 235 ? -9.183 16.427 5.809 1.00 88.75 235 TYR A CA 1
ATOM 1802 C C . TYR A 1 235 ? -10.192 16.297 4.666 1.00 88.75 235 TYR A C 1
ATOM 1804 O O . TYR A 1 235 ? -11.007 15.367 4.640 1.00 88.75 235 TYR A O 1
ATOM 1812 N N . SER A 1 236 ? -10.094 17.199 3.692 1.00 87.44 236 SER A N 1
ATOM 1813 C CA . SER A 1 236 ? -10.873 17.168 2.456 1.00 87.44 236 SER A CA 1
ATOM 1814 C C . SER A 1 236 ? -9.962 17.333 1.244 1.00 87.44 236 SER A C 1
ATOM 1816 O O . SER A 1 236 ? -8.901 17.953 1.315 1.00 87.44 236 SER A O 1
ATOM 1818 N N . VAL A 1 237 ? -10.373 16.728 0.133 1.00 91.00 237 VAL A N 1
ATOM 1819 C CA . VAL A 1 237 ? -9.666 16.787 -1.145 1.00 91.00 237 VAL A CA 1
ATOM 1820 C C . VAL A 1 237 ? -10.542 17.540 -2.125 1.00 91.00 237 VAL A C 1
ATOM 1822 O O . VAL A 1 237 ? -11.715 17.212 -2.293 1.00 91.00 237 VAL A O 1
ATOM 1825 N N . ASP A 1 238 ? -9.963 18.543 -2.776 1.00 92.62 238 ASP A N 1
ATOM 1826 C CA . ASP A 1 238 ? -10.637 19.267 -3.845 1.00 92.62 238 ASP A CA 1
ATOM 1827 C C . ASP A 1 238 ? -10.794 18.361 -5.086 1.00 92.62 238 ASP A C 1
ATOM 1829 O O . ASP A 1 238 ? -9.794 17.804 -5.558 1.00 92.62 238 ASP A O 1
ATOM 1833 N N . PRO A 1 239 ? -12.008 18.216 -5.651 1.00 90.81 239 PRO A N 1
ATOM 1834 C CA . PRO A 1 239 ? -12.233 17.376 -6.829 1.00 90.81 239 PRO A CA 1
ATOM 1835 C C . PRO A 1 239 ? -11.398 17.781 -8.052 1.00 90.81 239 PRO A C 1
ATOM 1837 O O . PRO A 1 239 ? -10.989 16.919 -8.830 1.00 90.81 239 PRO A O 1
ATOM 1840 N N . GLY A 1 240 ? -11.106 19.077 -8.219 1.00 90.62 240 GLY A N 1
ATOM 1841 C CA . GLY A 1 240 ? -10.259 19.579 -9.300 1.00 90.62 240 GLY A CA 1
ATOM 1842 C C . GLY A 1 240 ? -8.802 19.142 -9.147 1.00 90.62 240 GLY A C 1
ATOM 1843 O O . GLY A 1 240 ? -8.185 18.706 -10.120 1.00 90.62 240 GLY A O 1
ATOM 1844 N N . ARG A 1 241 ? -8.262 19.181 -7.921 1.00 92.31 241 ARG A N 1
ATOM 1845 C CA . ARG A 1 241 ? -6.920 18.650 -7.610 1.00 92.31 241 ARG A CA 1
ATOM 1846 C C . ARG A 1 241 ? -6.851 17.137 -7.799 1.00 92.31 241 ARG A C 1
ATOM 1848 O O . ARG A 1 241 ? -5.895 16.646 -8.393 1.00 92.31 241 ARG A O 1
ATOM 1855 N N . ALA A 1 242 ? -7.871 16.404 -7.350 1.00 92.25 242 ALA A N 1
ATOM 1856 C CA . ALA A 1 242 ? -7.951 14.955 -7.535 1.00 92.25 242 ALA A CA 1
ATOM 1857 C C . ALA A 1 242 ? -7.920 14.568 -9.025 1.00 92.25 242 ALA A C 1
ATOM 1859 O O . ALA A 1 242 ? -7.159 13.686 -9.416 1.00 92.25 242 ALA A O 1
ATOM 1860 N N . ALA A 1 243 ? -8.656 15.291 -9.877 1.00 90.50 243 ALA A N 1
ATOM 1861 C CA . ALA A 1 243 ? -8.662 15.059 -11.322 1.00 90.50 243 ALA A CA 1
ATOM 1862 C C . ALA A 1 243 ? -7.274 15.214 -11.980 1.00 90.50 243 ALA A C 1
ATOM 1864 O O . ALA A 1 243 ? -6.983 14.530 -12.957 1.00 90.50 243 ALA A O 1
ATOM 1865 N N . GLN A 1 244 ? -6.406 16.076 -11.442 1.00 89.12 244 GLN A N 1
ATOM 1866 C CA . GLN A 1 244 ? -5.045 16.289 -11.955 1.00 89.12 244 GLN A CA 1
ATOM 1867 C C . GLN A 1 244 ? -4.018 15.302 -11.378 1.00 89.12 244 GLN A C 1
ATOM 1869 O O . GLN A 1 244 ? -2.972 15.063 -11.979 1.00 89.12 244 GLN A O 1
ATOM 1874 N N . ALA A 1 245 ? -4.305 14.712 -10.219 1.00 93.50 245 ALA A N 1
ATOM 1875 C CA . ALA A 1 245 ? -3.395 13.852 -9.474 1.00 93.50 245 ALA A CA 1
ATOM 1876 C C . ALA A 1 245 ? -3.608 12.361 -9.790 1.00 93.50 245 ALA A C 1
ATOM 1878 O O . ALA A 1 245 ? -3.796 11.552 -8.881 1.00 93.50 245 ALA A 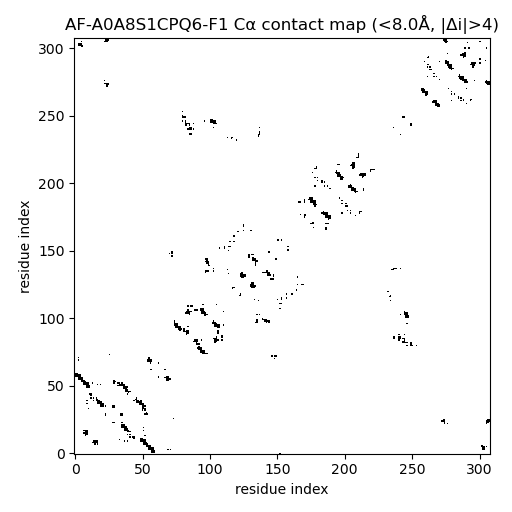O 1
ATOM 1879 N N . ARG A 1 246 ? -3.595 11.991 -11.076 1.00 93.38 246 ARG A N 1
ATOM 1880 C CA . ARG A 1 246 ? -3.842 10.620 -11.562 1.00 93.38 246 ARG A CA 1
ATOM 1881 C C . ARG A 1 246 ? -2.583 10.000 -12.157 1.00 93.38 246 ARG A C 1
ATOM 1883 O O . ARG A 1 246 ? -1.964 10.581 -13.051 1.00 93.38 246 ARG A O 1
ATOM 1890 N N . TRP A 1 247 ? -2.221 8.805 -11.692 1.00 89.81 247 TRP A N 1
ATOM 1891 C CA . TRP A 1 247 ? -0.976 8.132 -12.074 1.00 89.81 247 TRP A CA 1
ATOM 1892 C C . TRP A 1 247 ? -0.899 7.786 -13.567 1.00 89.81 247 TRP A C 1
ATOM 1894 O O . TRP A 1 247 ? 0.144 7.980 -14.197 1.00 89.81 247 TRP A O 1
ATOM 1904 N N . ASP A 1 248 ? -1.999 7.309 -14.151 1.00 77.25 248 ASP A N 1
ATOM 1905 C CA . ASP A 1 248 ? -2.013 6.858 -15.545 1.00 77.25 248 ASP A CA 1
ATOM 1906 C C . ASP A 1 248 ? -2.221 8.011 -16.533 1.00 77.25 248 ASP A C 1
ATOM 1908 O O . ASP A 1 248 ? -1.598 8.039 -17.597 1.00 77.25 248 ASP A O 1
ATOM 1912 N N . GLU A 1 249 ? -3.016 9.017 -16.166 1.00 59.62 249 GLU A N 1
ATOM 1913 C CA . GLU A 1 249 ? -3.395 10.121 -17.053 1.00 59.62 249 GLU A CA 1
ATOM 1914 C C . GLU A 1 249 ? -2.301 11.189 -17.208 1.00 59.62 249 GLU A C 1
ATOM 1916 O O . GLU A 1 249 ? -2.120 11.718 -18.307 1.00 59.62 249 GLU A O 1
ATOM 1921 N N . ALA A 1 250 ? -1.478 11.424 -16.179 1.00 52.66 250 ALA A N 1
ATOM 1922 C CA . ALA A 1 250 ? -0.312 12.313 -16.278 1.00 52.66 250 ALA A CA 1
ATOM 1923 C C . ALA A 1 250 ? 0.710 11.854 -17.343 1.00 52.66 250 ALA A C 1
ATOM 1925 O O . ALA A 1 250 ? 1.481 12.657 -17.875 1.00 52.66 250 ALA A O 1
ATOM 1926 N N . SER A 1 251 ? 0.661 10.576 -17.738 1.00 50.06 251 SER A N 1
ATOM 1927 C CA . SER A 1 251 ? 1.437 10.026 -18.857 1.00 50.06 251 SER A CA 1
ATOM 1928 C C . SER A 1 251 ? 1.089 10.660 -20.210 1.00 50.06 251 SER A C 1
ATOM 1930 O O . SER A 1 251 ? 1.917 10.622 -21.112 1.00 50.06 251 SER A O 1
ATOM 1932 N N . LYS A 1 252 ? -0.115 11.233 -20.374 1.00 47.28 252 LYS A N 1
ATOM 1933 C CA . LYS A 1 252 ? -0.542 11.863 -21.637 1.00 47.28 252 LYS A CA 1
ATOM 1934 C C . LYS A 1 252 ? 0.097 13.239 -21.852 1.00 47.28 252 LYS A C 1
ATOM 1936 O O . LYS A 1 252 ? 0.247 13.659 -22.994 1.00 47.28 252 LYS A O 1
ATOM 1941 N N . VAL A 1 253 ? 0.472 13.934 -20.773 1.00 46.16 253 VAL A N 1
ATOM 1942 C CA . VAL A 1 253 ? 1.087 15.274 -20.835 1.00 46.16 253 VAL A CA 1
ATOM 1943 C C . VAL A 1 253 ? 2.613 15.176 -20.846 1.00 46.16 253 VAL A C 1
ATOM 1945 O O . VAL A 1 253 ? 3.284 15.925 -21.555 1.00 46.16 253 VAL A O 1
ATOM 1948 N N . ALA A 1 254 ? 3.179 14.205 -20.127 1.00 47.06 254 ALA A N 1
ATOM 1949 C CA . ALA A 1 254 ? 4.604 13.925 -20.173 1.00 47.06 254 ALA A CA 1
ATOM 1950 C C . ALA A 1 254 ? 4.942 13.069 -21.404 1.00 47.06 254 ALA A C 1
ATOM 1952 O O . ALA A 1 254 ? 4.979 11.842 -21.329 1.00 47.06 254 ALA A O 1
ATOM 1953 N N . ILE A 1 255 ? 5.272 13.715 -22.527 1.00 46.31 255 ILE A N 1
ATOM 1954 C CA . ILE A 1 255 ? 6.030 13.095 -23.629 1.00 46.31 255 ILE A CA 1
ATOM 1955 C C . ILE A 1 255 ? 7.445 12.782 -23.099 1.00 46.31 255 ILE A C 1
ATOM 1957 O O . ILE A 1 255 ? 8.432 13.433 -23.433 1.00 46.31 255 ILE A O 1
ATOM 1961 N N . LYS A 1 256 ? 7.560 11.814 -22.183 1.00 52.16 256 LYS A N 1
ATOM 1962 C CA . LYS A 1 256 ? 8.838 11.260 -21.745 1.00 52.16 256 LYS A CA 1
ATOM 1963 C C . LYS A 1 256 ? 9.194 10.166 -22.729 1.00 52.16 256 LYS A C 1
ATOM 1965 O O . LYS A 1 256 ? 8.493 9.168 -22.831 1.00 52.16 256 LYS A O 1
ATOM 1970 N N . VAL A 1 257 ? 10.287 10.417 -23.445 1.00 55.84 257 VAL A N 1
ATOM 1971 C CA . VAL A 1 257 ? 11.003 9.530 -24.365 1.00 55.84 257 VAL A CA 1
ATOM 1972 C C . VAL A 1 257 ? 10.712 8.051 -24.064 1.00 55.84 257 VAL A C 1
ATOM 1974 O O . VAL A 1 257 ? 11.336 7.440 -23.193 1.00 55.84 257 VAL A O 1
ATOM 1977 N N . THR A 1 258 ? 9.754 7.482 -24.800 1.00 68.31 258 THR A N 1
ATOM 1978 C CA . THR A 1 258 ? 9.410 6.050 -24.785 1.00 68.31 258 THR A CA 1
ATOM 1979 C C . THR A 1 258 ? 10.536 5.199 -25.363 1.00 68.31 258 THR A C 1
ATOM 1981 O O . THR A 1 258 ? 10.520 3.979 -25.227 1.00 68.31 258 THR A O 1
ATOM 1984 N N . THR A 1 259 ? 11.540 5.848 -25.959 1.00 79.19 259 THR A N 1
ATOM 1985 C CA . THR A 1 259 ? 12.594 5.226 -26.749 1.00 79.19 259 THR A CA 1
ATOM 1986 C C . THR A 1 259 ? 13.987 5.594 -26.230 1.00 79.19 259 THR A C 1
ATOM 1988 O O . THR A 1 259 ? 14.473 6.701 -26.445 1.00 79.19 259 THR A O 1
ATOM 1991 N N . LYS A 1 260 ? 14.703 4.666 -25.595 1.00 89.31 260 LYS A N 1
ATOM 1992 C CA . LYS A 1 260 ? 16.108 4.877 -25.197 1.00 89.31 260 LYS A CA 1
ATOM 1993 C C . LYS A 1 260 ? 17.053 4.148 -26.157 1.00 89.31 260 LYS A C 1
ATOM 1995 O O . LYS A 1 260 ? 16.729 3.055 -26.620 1.00 89.31 260 LYS A O 1
ATOM 2000 N N . PRO A 1 261 ? 18.231 4.711 -26.479 1.00 92.44 261 PRO A N 1
ATOM 2001 C CA . PRO A 1 261 ? 19.197 4.028 -27.330 1.00 92.44 261 PRO A CA 1
ATOM 2002 C C . PRO A 1 261 ? 19.868 2.876 -26.574 1.00 92.44 261 PRO A C 1
ATOM 2004 O O . PRO A 1 261 ? 20.303 3.046 -25.435 1.00 92.44 261 PRO A O 1
ATOM 2007 N N . CYS A 1 262 ? 20.032 1.726 -27.231 1.00 94.62 262 CYS A N 1
ATOM 2008 C CA . CYS A 1 262 ? 20.813 0.614 -26.689 1.00 94.62 262 CYS A CA 1
ATOM 2009 C C . CYS A 1 262 ? 22.242 1.083 -26.324 1.00 94.62 262 CYS A C 1
ATOM 2011 O O . CYS A 1 262 ? 22.922 1.644 -27.190 1.00 94.62 262 CYS A O 1
ATOM 2013 N N . PRO A 1 263 ? 22.761 0.806 -25.112 1.00 95.56 263 PRO A N 1
ATOM 2014 C CA . PRO A 1 263 ? 24.098 1.255 -24.708 1.00 95.56 263 PRO A CA 1
ATOM 2015 C C . PRO A 1 263 ? 25.235 0.711 -25.586 1.00 95.56 263 PRO A C 1
ATOM 2017 O O . PRO A 1 263 ? 26.255 1.372 -25.746 1.00 95.56 263 PRO A O 1
ATOM 2020 N N . LYS A 1 264 ? 25.050 -0.471 -26.194 1.00 96.00 264 LYS A N 1
ATOM 2021 C CA . LYS A 1 264 ? 26.059 -1.124 -27.044 1.00 96.00 264 LYS A CA 1
ATOM 2022 C C . LYS A 1 264 ? 26.032 -0.649 -28.498 1.00 96.00 264 LYS A C 1
ATOM 2024 O O . LYS A 1 264 ? 27.079 -0.401 -29.079 1.00 96.00 264 LYS A O 1
ATOM 2029 N N . CYS A 1 265 ? 24.850 -0.568 -29.113 1.00 95.50 265 CYS A N 1
ATOM 2030 C CA . CYS A 1 265 ? 24.725 -0.338 -30.562 1.00 95.50 265 CYS A CA 1
ATOM 2031 C C . CYS A 1 265 ? 23.937 0.920 -30.944 1.00 95.50 265 CYS A C 1
ATOM 2033 O O . CYS A 1 265 ? 23.749 1.182 -32.131 1.00 95.50 265 CYS A O 1
ATOM 2035 N N . ARG A 1 266 ? 23.456 1.671 -29.944 1.00 93.94 266 ARG A N 1
ATOM 2036 C CA . ARG A 1 266 ? 22.683 2.916 -30.064 1.00 93.94 266 ARG A CA 1
ATOM 2037 C C . ARG A 1 266 ? 21.350 2.803 -30.804 1.00 93.94 266 ARG A C 1
ATOM 2039 O O . ARG A 1 266 ? 20.677 3.816 -30.958 1.00 93.94 266 ARG A O 1
ATOM 2046 N N . THR A 1 267 ? 20.930 1.598 -31.195 1.00 92.75 267 THR A N 1
ATOM 2047 C CA . THR A 1 267 ? 19.611 1.362 -31.790 1.00 92.75 267 THR A CA 1
ATOM 2048 C C . THR A 1 267 ? 18.516 1.860 -30.840 1.00 92.75 267 THR A C 1
ATOM 2050 O O . THR A 1 267 ? 18.499 1.427 -29.680 1.00 92.75 267 THR A O 1
ATOM 2053 N N . PRO A 1 268 ? 17.634 2.767 -31.298 1.00 91.06 268 PRO A N 1
ATOM 2054 C CA . PRO A 1 268 ? 16.487 3.216 -30.520 1.00 91.06 268 PRO A CA 1
ATOM 2055 C C . PRO A 1 268 ? 15.637 2.010 -30.120 1.00 91.06 268 PRO A C 1
ATOM 2057 O O . PRO A 1 268 ? 15.300 1.182 -30.962 1.00 91.06 268 PRO A O 1
ATOM 2060 N N . THR A 1 269 ? 15.370 1.868 -28.828 1.00 89.38 269 THR A N 1
ATOM 2061 C CA . THR A 1 269 ? 14.618 0.748 -28.263 1.00 89.38 269 THR A CA 1
ATOM 2062 C C . THR A 1 269 ? 13.473 1.306 -27.441 1.00 89.38 269 THR A C 1
ATOM 2064 O O . THR A 1 269 ? 13.696 2.148 -26.570 1.00 89.38 269 THR A O 1
ATOM 2067 N N . GLU A 1 270 ? 12.264 0.837 -27.714 1.00 86.44 270 GLU A N 1
ATOM 2068 C CA . GLU A 1 270 ? 11.085 1.151 -26.914 1.00 86.44 270 GLU A CA 1
ATOM 2069 C C . GLU A 1 270 ? 10.902 0.118 -25.811 1.00 86.44 270 GLU A C 1
ATOM 2071 O O . GLU A 1 270 ? 11.246 -1.054 -25.982 1.00 86.44 270 GLU A O 1
ATOM 2076 N N . ARG A 1 271 ? 10.400 0.564 -24.660 1.00 83.94 271 ARG A N 1
ATOM 2077 C CA . ARG A 1 271 ? 10.065 -0.336 -23.559 1.00 83.94 271 ARG A CA 1
ATOM 2078 C C . ARG A 1 271 ? 8.604 -0.744 -23.671 1.00 83.94 271 ARG A C 1
ATOM 2080 O O . ARG A 1 271 ? 7.728 0.092 -23.470 1.00 83.94 271 ARG A O 1
ATOM 2087 N N . ASP A 1 272 ? 8.379 -2.025 -23.926 1.00 72.19 272 ASP A N 1
ATOM 2088 C CA . ASP A 1 272 ? 7.056 -2.642 -23.901 1.00 72.19 272 ASP A CA 1
ATOM 2089 C C . ASP A 1 272 ? 6.908 -3.463 -22.610 1.00 72.19 272 ASP A C 1
ATOM 2091 O O . ASP A 1 272 ? 7.625 -4.440 -22.390 1.00 72.19 272 ASP A O 1
ATOM 2095 N N . GLY A 1 273 ? 6.043 -3.002 -21.703 1.00 80.75 273 GLY A N 1
ATOM 2096 C CA . GLY A 1 273 ? 5.815 -3.612 -20.389 1.00 80.75 273 GLY A CA 1
ATOM 2097 C C . GLY A 1 273 ? 6.574 -2.982 -19.209 1.00 80.75 273 GLY A C 1
ATOM 2098 O O . GLY A 1 273 ? 7.176 -1.908 -19.300 1.00 80.75 273 GLY A O 1
ATOM 2099 N N . GLY A 1 274 ? 6.478 -3.651 -18.054 1.00 85.75 274 GLY A N 1
ATOM 2100 C CA . GLY A 1 274 ? 6.978 -3.159 -16.763 1.00 85.75 274 GLY A CA 1
ATOM 2101 C C . GLY A 1 274 ? 8.366 -3.660 -16.356 1.00 85.75 274 GLY A C 1
ATOM 2102 O O . GLY A 1 274 ? 8.891 -3.199 -15.348 1.00 85.75 274 GLY A O 1
ATOM 2103 N N . CYS A 1 275 ? 8.985 -4.573 -17.112 1.00 90.56 275 CYS A N 1
ATOM 2104 C CA . CYS A 1 275 ? 10.332 -5.068 -16.817 1.00 90.56 275 CYS A CA 1
ATOM 2105 C C . CYS A 1 275 ? 11.414 -4.041 -17.196 1.00 90.56 275 CYS A C 1
ATOM 2107 O O . CYS A 1 275 ? 11.330 -3.377 -18.230 1.00 90.56 275 CYS A O 1
ATOM 2109 N N . MET A 1 276 ? 12.464 -3.926 -16.378 1.00 92.31 276 MET A N 1
ATOM 2110 C CA . MET A 1 276 ? 13.627 -3.072 -16.666 1.00 92.31 276 MET A CA 1
ATOM 2111 C C . MET A 1 276 ? 14.766 -3.808 -17.376 1.00 92.31 276 MET A C 1
ATOM 2113 O O . MET A 1 276 ? 15.726 -3.157 -17.802 1.00 92.31 276 MET A O 1
ATOM 2117 N N . HIS A 1 277 ? 14.676 -5.132 -17.504 1.00 93.81 277 HIS A N 1
ATOM 2118 C CA . HIS A 1 277 ? 15.634 -5.956 -18.229 1.00 93.81 277 HIS A CA 1
ATOM 2119 C C . HIS A 1 277 ? 15.306 -5.951 -19.725 1.00 93.81 277 HIS A C 1
ATOM 2121 O O . HIS A 1 277 ? 14.333 -6.546 -20.176 1.00 93.81 277 HIS A O 1
ATOM 2127 N N . MET A 1 278 ? 16.130 -5.256 -20.504 1.00 93.94 278 MET A N 1
ATOM 2128 C CA . MET A 1 278 ? 15.939 -5.087 -21.940 1.00 93.94 278 MET A CA 1
ATOM 2129 C C . MET A 1 278 ? 16.906 -5.972 -22.717 1.00 93.94 278 MET A C 1
ATOM 2131 O O . MET A 1 278 ? 18.105 -5.973 -22.438 1.00 93.94 278 MET A O 1
ATOM 2135 N N . ILE A 1 279 ? 16.413 -6.635 -23.763 1.00 94.00 279 ILE A N 1
ATOM 2136 C CA . ILE A 1 279 ? 17.237 -7.371 -24.729 1.00 94.00 279 ILE A CA 1
ATOM 2137 C C . ILE A 1 279 ? 17.188 -6.624 -26.060 1.00 94.00 279 ILE A C 1
ATOM 2139 O O . ILE A 1 279 ? 16.118 -6.384 -26.615 1.00 94.00 279 ILE A O 1
ATOM 2143 N N . CYS A 1 280 ? 18.345 -6.211 -26.583 1.00 94.12 280 CYS A N 1
ATOM 2144 C CA . CYS A 1 280 ? 18.391 -5.492 -27.853 1.00 94.12 280 CYS A CA 1
ATOM 2145 C C . CYS A 1 280 ? 17.988 -6.409 -29.019 1.00 94.12 280 CYS A C 1
ATOM 2147 O O . CYS A 1 280 ? 18.720 -7.338 -29.360 1.00 94.12 280 CYS A O 1
ATOM 2149 N N . THR A 1 281 ? 16.871 -6.086 -29.675 1.00 91.94 281 THR A N 1
ATOM 2150 C CA . THR A 1 281 ? 16.275 -6.855 -30.783 1.00 91.94 281 THR A CA 1
ATOM 2151 C C . THR A 1 281 ? 17.036 -6.744 -32.105 1.00 91.94 281 THR A C 1
ATOM 2153 O O . THR A 1 281 ? 16.734 -7.465 -33.055 1.00 91.94 281 THR A O 1
ATOM 2156 N N . ARG A 1 282 ? 18.051 -5.868 -32.197 1.00 93.25 282 ARG A N 1
ATOM 2157 C CA . ARG A 1 282 ? 18.915 -5.788 -33.382 1.00 93.25 282 ARG A CA 1
ATOM 2158 C C . ARG A 1 282 ? 19.602 -7.151 -33.583 1.00 93.25 282 ARG A C 1
ATOM 2160 O O . ARG A 1 282 ? 20.351 -7.544 -32.685 1.00 93.25 282 ARG A O 1
ATOM 2167 N N . PRO A 1 283 ? 19.466 -7.807 -34.756 1.00 90.81 283 PRO A N 1
ATOM 2168 C CA . PRO A 1 283 ? 19.905 -9.193 -34.985 1.00 90.81 283 PRO A CA 1
ATOM 2169 C C . PRO A 1 283 ? 21.370 -9.528 -34.655 1.00 90.81 283 PRO A C 1
ATOM 2171 O O . PRO A 1 283 ? 21.706 -10.691 -34.496 1.00 90.81 283 PRO A O 1
ATOM 2174 N N . GLN A 1 284 ? 22.247 -8.525 -34.547 1.00 92.50 284 GLN A N 1
ATOM 2175 C CA . GLN A 1 284 ? 23.680 -8.689 -34.253 1.00 92.50 284 GLN A CA 1
ATOM 2176 C C . GLN A 1 284 ? 24.104 -8.100 -32.896 1.00 92.50 284 GLN A C 1
ATOM 2178 O O . GLN A 1 284 ? 25.290 -8.015 -32.585 1.00 92.50 284 GLN A O 1
ATOM 2183 N N . CYS A 1 285 ? 23.152 -7.615 -32.096 1.00 95.56 285 CYS A N 1
ATOM 2184 C CA . CYS A 1 285 ? 23.448 -6.986 -30.815 1.00 95.56 285 CYS A CA 1
ATOM 2185 C C . CYS A 1 285 ? 23.189 -7.942 -29.652 1.00 95.56 285 CYS A C 1
ATOM 2187 O O . CYS A 1 285 ? 24.125 -8.207 -28.893 1.00 95.56 285 CYS A O 1
ATOM 2189 N N . GLY A 1 286 ? 21.934 -8.397 -29.502 1.00 93.56 286 GLY A N 1
ATOM 2190 C CA . GLY A 1 286 ? 21.491 -9.300 -28.432 1.00 93.56 286 GLY A CA 1
ATOM 2191 C C . GLY A 1 286 ? 21.846 -8.833 -27.017 1.00 93.56 286 GLY A C 1
ATOM 2192 O O . GLY A 1 286 ? 21.933 -9.640 -26.105 1.00 93.56 286 GLY A O 1
ATOM 2193 N N . PHE A 1 287 ? 22.158 -7.548 -26.830 1.00 96.44 287 PHE A N 1
ATOM 2194 C CA . PHE A 1 287 ? 22.724 -7.052 -25.582 1.00 96.44 287 PHE A CA 1
ATOM 2195 C C . PHE A 1 287 ? 21.646 -6.929 -24.511 1.00 96.44 287 PHE A C 1
ATOM 2197 O O . PHE A 1 287 ? 20.616 -6.303 -24.764 1.00 96.44 287 PHE A O 1
ATOM 2204 N N . HIS A 1 288 ? 21.922 -7.486 -23.335 1.00 96.25 288 HIS A N 1
ATOM 2205 C CA . HIS A 1 288 ? 21.085 -7.398 -22.145 1.00 96.25 288 HIS A CA 1
ATOM 2206 C C . HIS A 1 288 ? 21.487 -6.170 -21.323 1.00 96.25 288 HIS A C 1
ATOM 2208 O O . HIS A 1 288 ? 22.642 -6.042 -20.903 1.00 96.25 288 HIS A O 1
ATOM 2214 N N . TRP A 1 289 ? 20.559 -5.244 -21.104 1.00 96.19 289 TRP A N 1
ATOM 2215 C CA . TRP A 1 289 ? 20.845 -3.965 -20.454 1.00 96.19 289 TRP A CA 1
ATOM 2216 C C . TRP A 1 289 ? 19.691 -3.486 -19.578 1.00 96.19 289 TRP A C 1
ATOM 2218 O O . TRP A 1 289 ? 18.545 -3.890 -19.756 1.00 96.19 289 TRP A O 1
ATOM 2228 N N . CYS A 1 290 ? 20.001 -2.621 -18.614 1.00 95.25 290 CYS A N 1
ATOM 2229 C CA . CYS A 1 290 ? 19.008 -2.038 -17.716 1.00 95.25 290 CYS A CA 1
ATOM 2230 C C . CYS A 1 290 ? 18.412 -0.749 -18.299 1.00 95.25 290 CYS A C 1
ATOM 2232 O O . CYS A 1 290 ? 19.147 0.204 -18.572 1.00 95.25 290 CYS A O 1
ATOM 2234 N N . TRP A 1 291 ? 17.080 -0.669 -18.404 1.00 91.69 291 TRP A N 1
ATOM 2235 C CA . TRP A 1 291 ? 16.373 0.534 -18.865 1.00 91.69 291 TRP A CA 1
ATOM 2236 C C . TRP A 1 291 ? 16.651 1.771 -17.999 1.00 91.69 291 TRP A C 1
ATOM 2238 O O . TRP A 1 291 ? 16.730 2.895 -18.510 1.00 91.69 291 TRP A O 1
ATOM 2248 N N . VAL A 1 292 ? 16.780 1.576 -16.683 1.00 90.12 292 VAL A N 1
ATOM 2249 C CA . VAL A 1 292 ? 17.028 2.650 -15.710 1.00 90.12 292 VAL A CA 1
ATOM 2250 C C . VAL A 1 292 ? 18.480 3.115 -15.790 1.00 90.12 292 VAL A C 1
ATOM 2252 O O . VAL A 1 292 ? 18.720 4.298 -16.014 1.00 90.12 292 VAL A O 1
ATOM 2255 N N . CYS A 1 293 ? 19.439 2.193 -15.667 1.00 93.50 293 CYS A N 1
ATOM 2256 C CA . CYS A 1 293 ? 20.861 2.527 -15.557 1.00 93.50 293 CYS A CA 1
ATOM 2257 C C . CYS A 1 293 ? 21.558 2.801 -16.896 1.00 93.50 293 CYS A C 1
ATOM 2259 O O . CYS A 1 293 ? 22.607 3.434 -16.898 1.00 93.50 293 CYS A O 1
ATOM 2261 N N . GLN A 1 294 ? 21.016 2.320 -18.022 1.00 93.19 294 GLN A N 1
ATOM 2262 C CA . GLN A 1 294 ? 21.677 2.353 -19.337 1.00 93.19 294 GLN A CA 1
ATOM 2263 C C . GLN A 1 294 ? 23.057 1.657 -19.355 1.00 93.19 294 GLN A C 1
ATOM 2265 O O . GLN A 1 294 ? 23.958 2.035 -20.101 1.00 93.19 294 GLN A O 1
ATOM 2270 N N . THR A 1 295 ? 23.210 0.601 -18.555 1.00 95.19 295 THR A N 1
ATOM 2271 C CA . THR A 1 295 ? 24.423 -0.225 -18.398 1.00 95.19 295 THR A CA 1
ATOM 2272 C C . THR A 1 295 ? 24.094 -1.716 -18.610 1.00 95.19 295 THR A C 1
ATOM 2274 O O . THR A 1 295 ? 22.908 -2.049 -18.742 1.00 95.19 295 THR A O 1
ATOM 2277 N N . PRO A 1 296 ? 25.091 -2.632 -18.689 1.00 97.38 296 PRO A N 1
ATOM 2278 C CA . PRO A 1 296 ? 24.816 -4.071 -18.739 1.00 97.38 296 PRO A CA 1
ATOM 2279 C C . PRO A 1 296 ? 23.899 -4.523 -17.592 1.00 97.38 296 PRO A C 1
ATOM 2281 O O . PRO A 1 296 ? 24.046 -4.052 -16.463 1.00 97.38 296 PRO A O 1
ATOM 2284 N N . TRP A 1 297 ? 22.967 -5.438 -17.875 1.00 96.12 297 TRP A N 1
ATOM 2285 C CA . TRP A 1 297 ? 22.069 -5.983 -16.852 1.00 96.12 297 TRP A CA 1
ATOM 2286 C C . TRP A 1 297 ? 22.860 -6.717 -15.760 1.00 96.12 297 TRP A C 1
ATOM 2288 O O . TRP A 1 297 ? 23.776 -7.485 -16.058 1.00 96.12 297 TRP A O 1
ATOM 2298 N N . SER A 1 298 ? 22.519 -6.475 -14.492 1.00 94.94 298 SER A N 1
ATOM 2299 C CA . SER A 1 298 ? 23.249 -7.014 -13.341 1.00 94.94 298 SER A CA 1
ATOM 2300 C C . SER A 1 298 ? 22.317 -7.447 -12.209 1.00 94.94 298 SER A C 1
ATOM 2302 O O . SER A 1 298 ? 21.153 -7.045 -12.144 1.00 94.94 298 SER A O 1
ATOM 2304 N N . ARG A 1 299 ? 22.857 -8.221 -11.256 1.00 91.31 299 ARG A N 1
ATOM 2305 C CA . ARG A 1 299 ? 22.138 -8.618 -10.030 1.00 91.31 299 ARG A CA 1
ATOM 2306 C C . ARG A 1 299 ? 21.732 -7.425 -9.159 1.00 91.31 299 ARG A C 1
ATOM 2308 O O . ARG A 1 299 ? 20.725 -7.499 -8.458 1.00 91.31 299 ARG A O 1
ATOM 2315 N N . ASP A 1 300 ? 22.465 -6.317 -9.227 1.00 92.88 300 ASP A N 1
ATOM 2316 C CA . ASP A 1 300 ? 22.083 -5.088 -8.528 1.00 92.88 300 ASP A CA 1
ATOM 2317 C C . ASP A 1 300 ? 20.860 -4.429 -9.171 1.00 92.88 300 ASP A C 1
ATOM 2319 O O . ASP A 1 300 ? 19.997 -3.925 -8.447 1.00 92.88 300 ASP A O 1
ATOM 2323 N N . CYS A 1 301 ? 20.735 -4.500 -10.504 1.00 93.50 301 CYS A N 1
ATOM 2324 C CA . CYS A 1 301 ? 19.539 -4.046 -11.218 1.00 93.50 301 CYS A CA 1
ATOM 2325 C C . CYS A 1 301 ? 18.325 -4.904 -10.834 1.00 93.50 301 CYS A C 1
ATOM 2327 O O . CYS A 1 301 ? 17.290 -4.357 -10.454 1.00 93.50 301 CYS A O 1
ATOM 2329 N N . MET A 1 302 ? 18.488 -6.237 -10.828 1.00 92.69 302 MET A N 1
ATOM 2330 C CA . MET A 1 302 ? 17.458 -7.186 -10.368 1.00 92.69 302 MET A CA 1
ATOM 2331 C C . MET A 1 302 ? 16.997 -6.867 -8.939 1.00 92.69 302 MET A C 1
ATOM 2333 O O . MET A 1 302 ? 15.809 -6.874 -8.641 1.00 92.69 302 MET A O 1
ATOM 2337 N N . GLY A 1 303 ? 17.931 -6.558 -8.037 1.00 90.69 303 GLY A N 1
ATOM 2338 C CA . GLY A 1 303 ? 17.590 -6.241 -6.655 1.00 90.69 303 GLY A CA 1
ATOM 2339 C C . GLY A 1 303 ? 16.923 -4.879 -6.473 1.00 90.69 303 GLY A C 1
ATOM 2340 O O . GLY A 1 303 ? 16.047 -4.751 -5.628 1.00 90.69 303 GLY A O 1
ATOM 2341 N N . SER A 1 304 ? 17.341 -3.862 -7.220 1.00 91.38 304 SER A N 1
ATOM 2342 C CA . SER A 1 304 ? 16.981 -2.471 -6.910 1.00 91.38 304 SER A CA 1
ATOM 2343 C C . SER A 1 304 ? 15.799 -1.947 -7.725 1.00 91.38 304 SER A C 1
ATOM 2345 O O . SER A 1 304 ? 15.101 -1.047 -7.268 1.00 91.38 304 SER A O 1
ATOM 2347 N N . HIS A 1 305 ? 15.597 -2.454 -8.943 1.00 91.19 305 HIS A N 1
ATOM 2348 C CA . HIS A 1 305 ? 14.572 -1.967 -9.871 1.00 91.19 305 HIS A CA 1
ATOM 2349 C C . HIS A 1 305 ? 14.306 -2.992 -10.984 1.00 91.19 305 HIS A C 1
ATOM 2351 O O . HIS A 1 305 ? 14.445 -2.685 -12.165 1.00 91.19 305 HIS A O 1
ATOM 2357 N N . TRP A 1 306 ? 13.943 -4.229 -10.626 1.00 93.75 306 TRP A N 1
ATOM 2358 C CA . TRP A 1 306 ? 13.638 -5.262 -11.628 1.00 93.75 306 TRP A CA 1
ATOM 2359 C C . TRP A 1 306 ? 12.474 -4.857 -12.545 1.00 93.75 306 TRP A C 1
ATOM 2361 O O . TRP A 1 306 ? 12.530 -5.067 -13.756 1.00 93.75 306 TRP A O 1
ATOM 2371 N N . PHE A 1 307 ? 11.460 -4.215 -11.963 1.00 92.12 307 PHE A N 1
ATOM 2372 C CA . PHE A 1 307 ? 10.279 -3.688 -12.641 1.00 92.12 307 PHE A CA 1
ATOM 2373 C C . PHE A 1 307 ? 9.897 -2.305 -12.092 1.00 92.12 307 PHE A C 1
ATOM 2375 O O . PHE A 1 307 ? 10.451 -1.870 -11.076 1.00 92.12 307 PHE A O 1
ATOM 2382 N N . GLY A 1 308 ? 8.967 -1.603 -12.753 1.00 82.25 308 GLY A N 1
ATOM 2383 C CA . GLY A 1 308 ? 8.483 -0.289 -12.303 1.00 82.25 308 GLY A CA 1
ATOM 2384 C C . GLY A 1 308 ? 7.655 0.511 -13.299 1.00 82.25 308 GLY A C 1
ATOM 2385 O O . GLY A 1 308 ? 7.768 0.283 -14.525 1.00 82.25 308 GLY A O 1
#

Organism: NCBI:txid197152

InterPro domains:
  IPR002867 IBR domain [SM00647] (160-220)
  IPR002867 IBR domain [SM00647] (245-301)
  IPR003977 E3 ubiquitin-protein ligase parkin [PR01475] (19-42)
  IPR003977 E3 ubiquitin-protein ligase parkin [PR01475] (51-61)
  IPR003977 E3 ubiquitin-protein ligase parkin [PR01475] (68-88)
  IPR003977 E3 ubiquitin-protein ligase parkin [PR01475] (96-112)
  IPR003977 E3 ubiquitin-protein ligase parkin [PR01475] (147-168)
  IPR003977 E3 ubiquitin-protein ligase parkin [PR01475] (176-192)
  IPR003977 E3 ubiquitin-protein ligase parkin [PR01475] (285-307)
  IPR013083 Zinc finger, RING/FYVE/PHD-type [G3DSA:3.30.40.10] (79-173)
  IPR031127 E3 ubiquitin ligase RBR family [PTHR11685] (61-297)
  IPR041170 RING/Ubox-like zinc-binding domain [PF17978] (75-165)
  IPR041565 Parkin, RING/Ubox like zinc-binding domain [PF17976] (2-62)
  IPR044066 TRIAD supradomain [PS51873] (81-308)
  IPR047534 E3 ubiquitin-protein ligase parkin, BRcat domain [cd20340] (148-222)
  IPR047535 E3 ubiquitin-protein ligase parkin, RING finger, HC subclass [cd16627] (83-141)
  IPR047536 E3 ubiquitin-protein ligase parkin, Rcat domain [cd20357] (255-307)
  IPR054694 E3 ubiquitin-protein ligase parkin-like, IBR domain [PF22605] (255-303)

Radius of gyration: 25.64 Å; Cα contacts (8 Å, |Δi|>4): 531; chains: 1; bounding box: 60×53×74 Å

pLDDT: mean 88.63, std 11.34, range [39.69, 98.12]

Solvent-accessible surface area (backbone atoms only — not comparable to full-atom values): 18238 Å² total; per-residue (Å²): 141,76,62,56,29,50,44,59,20,28,60,82,84,58,45,63,55,49,48,66,74,60,83,54,40,50,68,62,49,48,70,42,80,74,64,33,49,24,47,39,76,47,82,91,56,74,67,48,91,37,34,40,36,50,49,30,23,61,64,89,58,84,78,87,54,92,81,56,65,41,88,79,60,79,48,54,43,73,35,85,68,61,48,26,15,22,75,82,58,52,69,43,67,49,27,34,41,40,64,30,96,63,24,42,26,30,32,61,66,60,48,37,52,47,52,53,48,31,58,75,69,69,63,59,44,80,41,96,85,60,37,61,31,51,58,37,79,83,70,51,72,84,12,56,51,66,64,61,74,60,53,65,71,41,54,72,69,57,37,53,48,49,56,51,51,39,53,46,51,50,29,47,75,72,64,21,46,61,43,73,53,88,94,59,57,49,67,40,82,57,64,91,91,64,49,78,43,65,34,76,95,64,83,57,55,49,25,23,67,85,72,59,42,72,56,75,88,76,83,78,78,90,70,86,75,73,79,76,72,87,70,77,70,92,70,78,52,52,68,72,42,42,71,61,5,17,64,70,64,37,53,77,76,50,86,62,79,63,54,49,56,38,77,88,77,54,50,77,37,68,75,86,76,27,49,24,76,41,67,41,82,54,96,88,61,65,46,53,25,26,71,84,78,60,41,74,59,47,74,66,45,49,21,65,49,36,41,109

Secondary structure (DSSP, 8-state):
---EEEEEEETTT--S-EEESS---SHHHHHSTT-SEEEE--TTSTT--EEEEEEEEESSS---SSS--B---TTEEE-TT-PPPTTT----SEEEE-SSTT-BEEEHHHHHHHHHHHHHTT--EEETTTEEE---TT--TT-----GGGGGGS-HHHHHHHHHHHHHHHHHHTT-EE--STTT--EE---TT--EEE-TTTT--EEETTT-SBP-SSPPP---------PPPS----HHHHHH-BTTGGGGT----SEEEPTTT--EEE--SSB-EEE--STTT--EEETTTSSB--HHHHHHHSB-

Mean predicted aligned error: 8.56 Å

Sequence (308 aa):
MKAGKLRVRCGHCKSGAVTVARDPCCWEDVLTPDRVEGHCESTQCNGQLRFCQFYFRCADHISQGEEDEAVALYLIKNNIKEVPCLACTDVSNTVLVFPCSEGHVTCLDCFRQYCSSRLRERRFHSDKNLGYTLPCPAGCDNSFIEETHHFRLLSEEEYAQYQRFGAEEFVLQAGGVLCPQPGCGMGILVDGGCTKVACVNGCGFVFCKNCLQGYHIGECQDVEIGATALEQPSYSVDPGRAAQARWDEASKVAIKVTTKPCPKCRTPTERDGGCMHMICTRPQCGFHWCWVCQTPWSRDCMGSHWFG